Protein AF-A0A7W8TAQ2-F1 (afdb_monomer_lite)

pLDDT: mean 82.21, std 14.57, range [37.12, 98.19]

Foldseek 3Di:
DDDDPPDDPDLPCVLVVVLPDLEEEAEDAQAAAPWDWDFEPLFIDTPDDHPGGPQEPDDPDPSDDLCSCVVVVRWYWYDHPAFIWTRDNVGTATAEGEHPDDCVPRPVVRHNDDHDPPDDHYYDDSVVRYPDDPVVVVVVLCPDQLNQWDADPVQLEIEGEQALPEADDPVSLVVNLVSLCVVQVPDPDAGHYDYHCHNYYYDPVCVVVSVVSVVVCCVPHHD

Radius of gyration: 25.11 Å; chains: 1; bounding box: 59×43×60 Å

Structure (mmCIF, N/CA/C/O backbone):
data_AF-A0A7W8TAQ2-F1
#
_entry.id   AF-A0A7W8TAQ2-F1
#
loop_
_atom_site.group_PDB
_atom_site.id
_atom_site.type_symbol
_atom_site.label_atom_id
_atom_site.label_alt_id
_atom_site.label_comp_id
_atom_site.label_asym_id
_atom_site.label_entity_id
_atom_site.label_seq_id
_atom_site.pdbx_PDB_ins_code
_atom_site.Cartn_x
_atom_site.Cartn_y
_atom_site.Cartn_z
_atom_site.occupancy
_atom_site.B_iso_or_equiv
_atom_site.auth_seq_id
_atom_site.auth_comp_id
_atom_site.auth_asym_id
_atom_site.auth_atom_id
_atom_site.pdbx_PDB_model_num
ATOM 1 N N . MET A 1 1 ? 22.874 -19.983 0.176 1.00 37.12 1 MET A N 1
ATOM 2 C CA . MET A 1 1 ? 23.796 -18.903 -0.247 1.00 37.12 1 MET A CA 1
ATOM 3 C C . MET A 1 1 ? 23.038 -17.991 -1.196 1.00 37.12 1 MET A C 1
ATOM 5 O O . MET A 1 1 ? 22.538 -18.525 -2.159 1.00 37.12 1 MET A O 1
ATOM 9 N N . SER A 1 2 ? 22.862 -16.693 -0.934 1.00 39.31 2 SER A N 1
ATOM 10 C CA . SER A 1 2 ? 22.245 -15.779 -1.917 1.00 39.31 2 SER A CA 1
ATOM 11 C C . SER A 1 2 ? 23.349 -15.186 -2.808 1.00 39.31 2 SER A C 1
ATOM 13 O O . SER A 1 2 ? 24.500 -15.089 -2.379 1.00 39.31 2 SER A O 1
ATOM 15 N N . ARG A 1 3 ? 23.049 -14.875 -4.073 1.00 40.53 3 ARG A N 1
ATOM 16 C CA . ARG A 1 3 ? 24.029 -14.361 -5.044 1.00 40.53 3 ARG A CA 1
ATOM 17 C C . ARG A 1 3 ? 23.414 -13.197 -5.810 1.00 40.53 3 ARG A C 1
ATOM 19 O O . ARG A 1 3 ? 22.270 -13.294 -6.240 1.00 40.53 3 ARG A O 1
ATOM 26 N N . PHE A 1 4 ? 24.163 -12.107 -5.955 1.00 45.22 4 PHE A N 1
ATOM 27 C CA . PHE A 1 4 ? 23.755 -10.934 -6.727 1.00 45.22 4 PHE A CA 1
ATOM 28 C C . PHE A 1 4 ? 24.894 -10.575 -7.687 1.00 45.22 4 PHE A C 1
ATOM 30 O O . PHE A 1 4 ? 25.905 -9.992 -7.281 1.00 45.22 4 PHE A O 1
ATOM 37 N N . GLY A 1 5 ? 24.776 -11.000 -8.948 1.00 52.75 5 GLY A N 1
ATOM 38 C CA . GLY A 1 5 ? 25.856 -10.894 -9.932 1.00 52.75 5 GLY A CA 1
ATOM 39 C C . GLY A 1 5 ? 27.150 -11.589 -9.458 1.00 52.75 5 GLY A C 1
ATOM 40 O O . GLY A 1 5 ? 27.079 -12.660 -8.851 1.00 52.75 5 GLY A O 1
ATOM 41 N N . PRO A 1 6 ? 28.346 -10.998 -9.663 1.00 41.16 6 PRO A N 1
ATOM 42 C CA . PRO A 1 6 ? 29.619 -11.615 -9.274 1.00 41.16 6 PRO A CA 1
ATOM 43 C C . PRO A 1 6 ? 29.873 -11.626 -7.754 1.00 41.16 6 PRO A C 1
ATOM 45 O O . PRO A 1 6 ? 30.924 -12.088 -7.313 1.00 41.16 6 PRO A O 1
ATOM 48 N N . ARG A 1 7 ? 28.951 -11.104 -6.929 1.00 43.56 7 ARG A N 1
ATOM 49 C CA . ARG A 1 7 ? 29.116 -11.004 -5.472 1.00 43.56 7 ARG A CA 1
ATOM 50 C C . ARG A 1 7 ? 28.277 -12.048 -4.729 1.00 43.56 7 ARG A C 1
ATOM 52 O O . ARG A 1 7 ? 27.056 -12.135 -4.883 1.00 43.56 7 ARG A O 1
ATOM 59 N N . LEU A 1 8 ? 28.946 -12.798 -3.852 1.00 41.38 8 LEU A N 1
ATOM 60 C CA . LEU A 1 8 ? 28.331 -13.630 -2.814 1.00 41.38 8 LEU A CA 1
ATOM 61 C C . LEU A 1 8 ? 27.758 -12.726 -1.714 1.00 41.38 8 LEU A C 1
ATOM 63 O O . LEU A 1 8 ? 28.422 -12.411 -0.731 1.00 41.38 8 LEU A O 1
ATOM 67 N N . ALA A 1 9 ? 26.514 -12.292 -1.884 1.00 50.69 9 ALA A N 1
ATOM 68 C CA . ALA A 1 9 ? 25.752 -11.663 -0.815 1.00 50.69 9 ALA A CA 1
ATOM 69 C C . ALA A 1 9 ? 25.092 -12.784 -0.002 1.00 50.69 9 ALA A C 1
ATOM 71 O O . ALA A 1 9 ? 24.026 -13.261 -0.372 1.00 50.69 9 ALA A O 1
ATOM 72 N N . GLY A 1 10 ? 25.740 -13.276 1.059 1.00 41.16 10 GLY A N 1
ATOM 73 C CA . GLY A 1 10 ? 25.163 -14.307 1.931 1.00 41.16 10 GLY A CA 1
ATOM 74 C C . GLY A 1 10 ? 23.708 -13.989 2.315 1.00 41.16 10 GLY A C 1
ATOM 75 O O . GLY A 1 10 ? 23.346 -12.831 2.488 1.00 41.16 10 GLY A O 1
ATOM 76 N N . ALA A 1 11 ? 22.851 -15.008 2.444 1.00 44.81 11 ALA A N 1
ATOM 77 C CA . ALA A 1 11 ? 21.423 -14.799 2.725 1.00 44.81 11 ALA A CA 1
ATOM 78 C C . ALA A 1 11 ? 21.150 -14.185 4.119 1.00 44.81 11 ALA A C 1
ATOM 80 O O . ALA A 1 11 ? 20.030 -13.763 4.389 1.00 44.81 11 ALA A O 1
ATOM 81 N N . GLY A 1 12 ? 22.153 -14.140 5.006 1.00 55.56 12 GLY A N 1
ATOM 82 C CA . GLY A 1 12 ? 22.012 -13.638 6.374 1.00 55.56 12 GLY A CA 1
ATOM 83 C C . GLY A 1 12 ? 20.839 -14.287 7.123 1.00 55.56 12 GLY A C 1
ATOM 84 O O . GLY A 1 12 ? 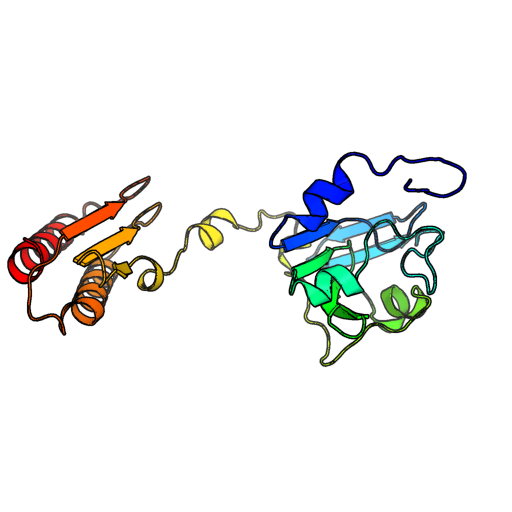20.468 -15.428 6.853 1.00 55.56 12 GLY A O 1
ATOM 85 N N . GLY A 1 13 ? 20.215 -13.535 8.034 1.00 50.38 13 GLY A N 1
ATOM 86 C CA . GLY A 1 13 ? 18.981 -13.934 8.729 1.00 50.38 13 GLY A CA 1
ATOM 87 C C . GLY A 1 13 ? 17.693 -13.755 7.911 1.00 50.38 13 GLY A C 1
ATOM 88 O O . GLY A 1 13 ? 16.608 -14.026 8.423 1.00 50.38 13 GLY A O 1
ATOM 89 N N . PHE A 1 14 ? 17.784 -13.313 6.650 1.00 58.81 14 PHE A N 1
ATOM 90 C CA . PHE A 1 14 ? 16.627 -12.984 5.808 1.00 58.81 14 PHE A CA 1
ATOM 91 C C . PHE A 1 14 ? 15.676 -14.166 5.626 1.00 58.81 14 PHE A C 1
ATOM 93 O O . PHE A 1 14 ? 14.462 -13.993 5.645 1.00 58.81 14 PHE A O 1
ATOM 100 N N . ILE A 1 15 ? 16.218 -15.378 5.497 1.00 57.53 15 ILE A N 1
ATOM 101 C CA . ILE A 1 15 ? 15.421 -16.600 5.348 1.00 57.53 15 ILE A CA 1
ATOM 102 C C . ILE A 1 15 ? 14.574 -16.841 6.605 1.00 57.53 15 ILE A C 1
ATOM 104 O O . ILE A 1 15 ? 13.388 -17.120 6.488 1.00 57.53 15 ILE A O 1
ATOM 108 N N . ASN A 1 16 ? 15.143 -16.659 7.801 1.00 50.62 16 ASN A N 1
ATOM 109 C CA . ASN A 1 16 ? 14.426 -16.905 9.053 1.00 50.62 16 ASN A CA 1
ATOM 110 C C . ASN A 1 16 ? 13.333 -15.846 9.304 1.00 50.62 16 ASN A C 1
ATOM 112 O O . ASN A 1 16 ? 12.209 -16.175 9.670 1.00 50.62 16 ASN A O 1
ATOM 116 N N . ILE A 1 17 ? 13.632 -14.571 9.022 1.00 58.44 17 ILE A N 1
ATOM 117 C CA . ILE A 1 17 ? 12.684 -13.457 9.202 1.00 58.44 17 ILE A CA 1
ATOM 118 C C . ILE A 1 17 ? 11.550 -13.529 8.169 1.00 58.44 17 ILE A C 1
ATOM 120 O O . ILE A 1 17 ? 10.378 -13.403 8.521 1.00 58.44 17 ILE A O 1
ATOM 124 N N . SER A 1 18 ? 11.879 -13.773 6.897 1.00 58.66 18 SER A N 1
ATOM 125 C CA . SER A 1 18 ? 10.873 -13.845 5.832 1.00 58.66 18 SER A CA 1
ATOM 126 C C . SER A 1 18 ? 10.000 -15.094 5.919 1.00 58.66 18 SER A C 1
ATOM 128 O O . SER A 1 18 ? 8.860 -15.024 5.493 1.00 58.66 18 SER A O 1
ATOM 130 N N . GLN A 1 19 ? 10.464 -16.213 6.487 1.00 59.19 19 GLN A N 1
ATOM 131 C CA . GLN A 1 19 ? 9.646 -17.430 6.602 1.00 59.19 19 GLN A CA 1
ATOM 132 C C . GLN A 1 19 ? 8.714 -17.444 7.824 1.00 59.19 19 GLN A C 1
ATOM 134 O O . GLN A 1 19 ? 7.676 -18.105 7.778 1.00 59.19 19 GLN A O 1
ATOM 139 N N . ALA A 1 20 ? 9.054 -16.733 8.905 1.00 59.84 20 ALA A N 1
ATOM 140 C CA . ALA A 1 20 ? 8.238 -16.684 10.122 1.00 59.84 20 ALA A CA 1
ATOM 141 C C . ALA A 1 20 ? 7.173 -15.569 10.114 1.00 59.84 20 ALA A C 1
ATOM 143 O O . ALA A 1 20 ? 6.182 -15.655 10.841 1.00 59.84 20 ALA A O 1
ATOM 144 N N . ALA A 1 21 ? 7.357 -14.515 9.313 1.00 68.25 21 ALA A N 1
ATOM 145 C CA . ALA A 1 21 ? 6.454 -13.367 9.296 1.00 68.25 21 ALA A CA 1
ATOM 146 C C . ALA A 1 21 ? 5.062 -13.717 8.735 1.00 68.25 21 ALA A C 1
ATOM 148 O O . ALA A 1 21 ? 4.941 -14.414 7.734 1.00 68.25 21 ALA A O 1
ATOM 149 N N . LYS A 1 22 ? 3.983 -13.170 9.312 1.00 73.00 22 LYS A N 1
ATOM 150 C CA . LYS A 1 22 ? 2.622 -13.330 8.750 1.00 73.00 22 LYS A CA 1
ATOM 151 C C . LYS A 1 22 ? 2.460 -12.619 7.396 1.00 73.00 22 LYS A C 1
ATOM 153 O O . LYS A 1 22 ? 1.703 -13.070 6.540 1.00 73.00 22 LYS A O 1
ATOM 158 N N . LYS A 1 23 ? 3.188 -11.513 7.209 1.00 79.94 23 LYS A N 1
ATOM 159 C CA . LYS A 1 23 ? 3.221 -10.701 5.990 1.00 79.94 23 LYS A CA 1
ATOM 160 C C . LYS A 1 23 ? 4.649 -10.240 5.710 1.00 79.94 23 LYS A C 1
ATOM 162 O O . LYS A 1 23 ? 5.348 -9.836 6.636 1.00 79.94 23 LYS A O 1
ATOM 167 N N . VAL A 1 24 ? 5.060 -10.270 4.446 1.00 85.75 24 VAL A N 1
ATOM 168 C CA . VAL A 1 24 ? 6.374 -9.808 3.979 1.00 85.75 24 VAL A CA 1
ATOM 169 C C . VAL A 1 24 ? 6.181 -8.720 2.929 1.00 85.75 24 VAL A C 1
ATOM 171 O O . VAL A 1 24 ? 5.365 -8.861 2.022 1.00 85.75 24 VAL A O 1
ATOM 174 N N . VAL A 1 25 ? 6.929 -7.627 3.050 1.00 89.00 25 VAL A N 1
ATOM 175 C CA . VAL A 1 25 ? 6.918 -6.529 2.078 1.00 89.00 25 VAL A CA 1
ATOM 176 C C . VAL A 1 25 ? 8.333 -6.356 1.545 1.00 89.00 25 VAL A C 1
ATOM 178 O O . VAL A 1 25 ? 9.234 -5.936 2.268 1.00 89.00 25 VAL A O 1
ATOM 181 N N . PHE A 1 26 ? 8.535 -6.716 0.283 1.00 89.81 26 PHE A N 1
ATOM 182 C CA . PHE A 1 26 ? 9.768 -6.459 -0.445 1.00 89.81 26 PHE A CA 1
ATOM 183 C C . PHE A 1 26 ? 9.705 -5.049 -1.022 1.00 89.81 26 PHE A C 1
ATOM 185 O O . PHE A 1 26 ? 8.756 -4.715 -1.725 1.00 89.81 26 PHE A O 1
ATOM 192 N N . VAL A 1 27 ? 10.717 -4.233 -0.735 1.00 94.19 27 VAL A N 1
ATOM 193 C CA . VAL A 1 27 ? 10.790 -2.845 -1.204 1.00 94.19 27 VAL A CA 1
ATOM 194 C C . VAL A 1 27 ? 12.047 -2.666 -2.039 1.00 94.19 27 VAL A C 1
ATOM 196 O O . VAL A 1 27 ? 13.138 -3.076 -1.637 1.00 94.19 27 VAL A O 1
ATOM 199 N N . GLY A 1 28 ? 11.907 -2.053 -3.207 1.00 93.19 28 GLY A N 1
ATOM 200 C CA . GLY A 1 28 ? 13.041 -1.688 -4.045 1.00 93.19 28 GLY A CA 1
ATOM 201 C C . GLY A 1 28 ? 12.600 -1.138 -5.389 1.00 93.19 28 GLY A C 1
ATOM 202 O O . GLY A 1 28 ? 11.434 -1.214 -5.745 1.00 93.19 28 GLY A O 1
ATOM 203 N N . THR A 1 29 ? 13.543 -0.610 -6.160 1.00 95.75 29 THR A N 1
ATOM 204 C CA . THR A 1 29 ? 13.233 -0.049 -7.480 1.00 95.75 29 THR A CA 1
ATOM 205 C C . THR A 1 29 ? 12.794 -1.120 -8.479 1.00 95.75 29 THR A C 1
ATOM 207 O O . THR A 1 29 ? 13.227 -2.275 -8.369 1.00 95.75 29 THR A O 1
ATOM 210 N N . PHE A 1 30 ? 11.982 -0.743 -9.468 1.00 96.81 30 PHE A N 1
ATOM 211 C CA . PHE A 1 30 ? 11.485 -1.651 -10.507 1.00 96.81 30 PHE A CA 1
ATOM 212 C C . PHE A 1 30 ? 12.600 -2.168 -11.426 1.00 96.81 30 PHE A C 1
ATOM 214 O O . PHE A 1 30 ? 12.712 -3.368 -11.679 1.00 96.81 30 PHE A O 1
ATOM 221 N N . THR A 1 31 ? 13.484 -1.274 -11.864 1.00 95.69 31 THR A N 1
ATOM 222 C CA . THR A 1 31 ? 14.715 -1.591 -12.600 1.00 95.69 31 THR A CA 1
ATOM 223 C C . THR A 1 31 ? 15.947 -1.324 -11.730 1.00 95.69 31 THR A C 1
ATOM 225 O O . THR A 1 31 ? 15.877 -0.682 -10.678 1.00 95.69 31 THR A O 1
ATOM 228 N N . ALA A 1 32 ? 17.100 -1.858 -12.129 1.00 90.56 32 ALA A N 1
ATOM 229 C CA . ALA A 1 32 ? 18.400 -1.568 -11.528 1.00 90.56 32 ALA A CA 1
ATOM 230 C C . ALA A 1 32 ? 19.253 -0.692 -12.459 1.00 90.56 32 ALA A C 1
ATOM 232 O O . ALA A 1 32 ? 19.086 -0.704 -13.677 1.00 90.56 32 ALA A O 1
ATOM 233 N N . GLY A 1 33 ? 20.210 0.044 -11.891 1.00 90.50 33 GLY A N 1
ATOM 234 C CA . GLY A 1 33 ? 21.103 0.942 -12.628 1.00 90.50 33 GLY A CA 1
ATOM 235 C C . GLY A 1 33 ? 20.808 2.412 -12.336 1.00 90.50 33 GLY A C 1
ATOM 236 O O . GLY A 1 33 ? 20.470 2.762 -11.210 1.00 90.50 33 GLY A O 1
ATOM 237 N N . ARG A 1 34 ? 20.956 3.280 -13.342 1.00 91.25 34 ARG A N 1
ATOM 238 C CA . ARG A 1 34 ? 20.849 4.744 -13.198 1.00 91.25 34 ARG A CA 1
ATOM 239 C C . ARG A 1 34 ? 19.414 5.270 -13.328 1.00 91.25 34 ARG A C 1
ATOM 241 O O . ARG A 1 34 ? 19.191 6.284 -13.981 1.00 91.25 34 ARG A O 1
ATOM 248 N N . LEU A 1 35 ? 18.454 4.581 -12.714 1.00 95.44 35 LEU A N 1
ATOM 249 C CA . LEU A 1 35 ? 17.065 5.035 -12.685 1.00 95.44 35 LEU A CA 1
ATOM 250 C C . LEU A 1 35 ? 16.998 6.446 -12.071 1.00 95.44 35 LEU A C 1
ATOM 252 O O . LEU A 1 35 ? 17.434 6.648 -10.935 1.00 95.44 35 LEU A O 1
ATOM 256 N N . ARG A 1 36 ? 16.454 7.419 -12.810 1.00 96.12 36 ARG A N 1
ATOM 257 C CA . ARG A 1 36 ? 16.190 8.782 -12.325 1.00 96.12 36 ARG A CA 1
ATOM 258 C C . ARG A 1 36 ? 14.718 9.114 -12.470 1.00 96.12 36 ARG A C 1
ATOM 260 O O . ARG A 1 36 ? 14.123 8.915 -13.526 1.00 96.12 36 ARG A O 1
ATOM 267 N N . LEU A 1 37 ? 14.154 9.668 -11.407 1.00 95.81 37 LEU A N 1
ATOM 268 C CA . LEU A 1 37 ? 12.728 9.926 -11.262 1.00 95.81 37 LEU A CA 1
ATOM 269 C C . LEU A 1 37 ? 12.519 11.354 -10.766 1.00 95.81 37 LEU A C 1
ATOM 271 O O . LEU A 1 37 ? 13.368 11.910 -10.071 1.00 95.81 37 LEU A O 1
ATOM 275 N N . THR A 1 38 ? 11.360 11.918 -11.074 1.00 96.00 38 THR A N 1
ATOM 276 C CA . THR A 1 38 ? 10.850 13.123 -10.414 1.00 96.00 38 THR A CA 1
ATOM 277 C C . THR A 1 38 ? 9.448 12.854 -9.905 1.00 96.00 38 THR A C 1
ATOM 279 O O . THR A 1 38 ? 8.642 12.267 -10.628 1.00 96.00 38 THR A O 1
ATOM 282 N N . VAL A 1 39 ? 9.165 13.308 -8.690 1.00 94.81 39 VAL A N 1
ATOM 283 C CA . VAL A 1 39 ? 7.842 13.253 -8.066 1.00 94.81 39 VAL A CA 1
ATOM 284 C C . VAL A 1 39 ? 7.355 14.683 -7.882 1.00 94.81 39 VAL A C 1
ATOM 286 O O . VAL A 1 39 ? 8.115 15.539 -7.431 1.00 94.81 39 VAL A O 1
ATOM 289 N N . GLY A 1 40 ? 6.111 14.950 -8.263 1.00 88.00 40 GLY A N 1
ATOM 290 C CA . GLY A 1 40 ? 5.491 16.254 -8.069 1.00 88.00 40 GLY A CA 1
ATOM 291 C C . GLY A 1 40 ? 4.114 16.331 -8.711 1.00 88.00 40 GLY A C 1
ATOM 292 O O . GLY A 1 40 ? 3.803 15.576 -9.632 1.00 88.00 40 GLY A O 1
ATOM 293 N N . ASN A 1 41 ? 3.289 17.261 -8.228 1.00 87.56 41 ASN A N 1
ATOM 294 C CA . ASN A 1 41 ? 1.911 17.456 -8.692 1.00 87.56 41 ASN A CA 1
ATOM 295 C C . ASN A 1 41 ? 1.077 16.157 -8.665 1.00 87.56 41 ASN A C 1
ATOM 297 O O . ASN A 1 41 ? 0.308 15.893 -9.592 1.00 87.56 41 ASN A O 1
ATOM 301 N N . GLY A 1 42 ? 1.275 15.322 -7.637 1.00 92.06 42 GLY A N 1
ATOM 302 C CA . GLY A 1 42 ? 0.539 14.071 -7.454 1.00 92.06 42 GLY A CA 1
ATOM 303 C C . GLY A 1 42 ? 0.901 12.972 -8.453 1.00 92.06 42 GLY A C 1
ATOM 304 O O . GLY A 1 42 ? 0.116 12.043 -8.631 1.00 92.06 42 GLY A O 1
ATOM 305 N N . LYS A 1 43 ? 2.047 13.076 -9.144 1.00 94.88 43 LYS A N 1
ATOM 306 C CA . LYS A 1 43 ? 2.480 12.110 -10.164 1.00 94.88 43 LYS A CA 1
ATOM 307 C C . LYS A 1 43 ? 3.956 11.748 -10.051 1.00 94.88 43 LYS A C 1
ATOM 309 O O . LYS A 1 43 ? 4.796 12.555 -9.646 1.00 94.88 43 LYS A O 1
ATOM 314 N N . LEU A 1 44 ? 4.266 10.534 -10.491 1.00 96.94 44 LEU A N 1
ATOM 315 C CA . LEU A 1 44 ? 5.609 10.069 -10.794 1.00 96.94 44 LEU A CA 1
ATOM 316 C C . LEU A 1 44 ? 5.921 10.330 -12.270 1.00 96.94 44 LEU A C 1
ATOM 318 O O . LEU A 1 44 ? 5.090 10.102 -13.146 1.00 96.94 44 LEU A O 1
ATOM 322 N N . ARG A 1 45 ? 7.152 10.756 -12.555 1.00 96.75 45 ARG A N 1
ATOM 323 C CA . ARG A 1 45 ? 7.696 10.807 -13.914 1.00 96.75 45 ARG A CA 1
ATOM 324 C C . ARG A 1 45 ? 9.085 10.186 -13.950 1.00 96.75 45 ARG A C 1
ATOM 326 O O . ARG A 1 45 ? 9.969 10.602 -13.198 1.00 96.75 45 ARG A O 1
ATOM 333 N N . ILE A 1 46 ? 9.285 9.241 -14.862 1.00 96.88 46 ILE A N 1
ATOM 334 C CA . ILE A 1 46 ? 10.584 8.617 -15.127 1.00 96.88 46 ILE A CA 1
ATOM 335 C C . ILE A 1 46 ? 11.384 9.541 -16.055 1.00 96.88 46 ILE A C 1
ATOM 337 O O . ILE A 1 46 ? 10.910 9.936 -17.118 1.00 96.88 46 ILE A O 1
ATOM 341 N N . VAL A 1 47 ? 12.578 9.949 -15.621 1.00 97.06 47 VAL A N 1
ATOM 342 C CA . VAL A 1 47 ? 13.476 10.857 -16.361 1.00 97.06 47 VAL A CA 1
ATOM 343 C C . VAL A 1 47 ? 14.560 10.081 -17.104 1.00 97.06 47 VAL A C 1
ATOM 345 O O . VAL A 1 47 ? 14.902 10.429 -18.230 1.00 97.06 47 VAL A O 1
ATOM 348 N N . GLU A 1 48 ? 15.100 9.036 -16.481 1.00 96.62 48 GLU A N 1
ATOM 349 C CA . GLU A 1 48 ? 16.029 8.078 -17.089 1.00 96.62 48 GLU A CA 1
ATOM 350 C C . GLU A 1 48 ? 15.669 6.692 -16.564 1.00 96.62 48 GLU A C 1
ATOM 352 O O . GLU A 1 48 ? 15.532 6.523 -15.354 1.00 96.62 48 GLU A O 1
ATOM 357 N N . GLU A 1 49 ? 15.511 5.715 -17.455 1.00 97.00 49 GLU A N 1
ATOM 358 C CA . GLU A 1 49 ? 15.221 4.333 -17.070 1.00 97.00 49 GLU A CA 1
ATOM 359 C C . GLU A 1 49 ? 16.490 3.605 -16.589 1.00 97.00 49 GLU A C 1
ATOM 361 O O . GLU A 1 49 ? 17.611 3.899 -17.013 1.00 97.00 49 GLU A O 1
ATOM 366 N N . GLY A 1 50 ? 16.315 2.638 -15.690 1.00 93.44 50 GLY A N 1
ATOM 367 C CA . GLY A 1 50 ? 17.376 1.739 -15.259 1.00 93.44 50 GLY A CA 1
ATOM 368 C C . GLY A 1 50 ? 17.862 0.820 -16.382 1.00 93.44 50 GLY A C 1
ATOM 369 O O . GLY A 1 50 ? 17.129 0.436 -17.288 1.00 93.44 50 GLY A O 1
ATOM 370 N N . ALA A 1 51 ? 19.133 0.438 -16.297 1.00 90.56 51 ALA A N 1
ATOM 371 C CA . ALA A 1 51 ? 19.814 -0.351 -17.317 1.00 90.56 51 ALA A CA 1
ATOM 372 C C . ALA A 1 51 ? 19.472 -1.852 -17.279 1.00 90.56 51 ALA A C 1
ATOM 374 O O . ALA A 1 51 ? 19.698 -2.547 -18.266 1.00 90.56 51 ALA A O 1
ATOM 375 N N . ALA A 1 52 ? 18.975 -2.371 -16.151 1.00 90.25 52 ALA A N 1
ATOM 376 C CA . ALA A 1 52 ? 18.725 -3.800 -15.971 1.00 90.25 52 ALA A CA 1
ATOM 377 C C . ALA A 1 52 ? 17.323 -4.085 -15.420 1.00 90.25 52 ALA A C 1
ATOM 379 O O . ALA A 1 52 ? 16.885 -3.478 -14.437 1.00 90.25 52 ALA A O 1
ATOM 380 N N . ARG A 1 53 ? 16.640 -5.062 -16.027 1.00 92.25 53 ARG A N 1
ATOM 381 C CA . ARG A 1 53 ? 15.344 -5.576 -15.569 1.00 92.25 53 ARG A CA 1
ATOM 382 C C . ARG A 1 53 ? 15.526 -6.436 -14.321 1.00 92.25 53 ARG A C 1
ATOM 384 O O . ARG A 1 53 ? 16.503 -7.173 -14.208 1.00 92.25 53 ARG A O 1
ATOM 391 N N . LYS A 1 54 ? 14.581 -6.346 -13.382 1.00 91.94 54 LYS A N 1
ATOM 392 C CA . LYS A 1 54 ? 14.592 -7.143 -12.138 1.00 91.94 54 LYS A CA 1
ATOM 393 C C . LYS A 1 54 ? 13.503 -8.216 -12.096 1.00 91.94 54 LYS A C 1
ATOM 395 O O . LYS A 1 54 ? 13.607 -9.145 -11.301 1.00 91.94 54 LYS A O 1
ATOM 400 N N . PHE A 1 55 ? 12.492 -8.106 -12.955 1.00 91.62 55 PHE A N 1
ATOM 401 C CA . PHE A 1 55 ? 11.406 -9.074 -13.103 1.00 91.62 55 PHE A CA 1
ATOM 402 C C . PHE A 1 55 ? 11.696 -9.977 -14.304 1.00 91.62 55 PHE A C 1
ATOM 404 O O . PHE A 1 55 ? 11.249 -9.719 -15.420 1.00 91.62 55 PHE A O 1
ATOM 411 N N . VAL A 1 56 ? 12.508 -11.004 -14.054 1.00 88.38 56 VAL A N 1
ATOM 412 C CA . VAL A 1 56 ? 13.038 -11.938 -15.059 1.00 88.38 56 VAL A CA 1
ATOM 413 C C . VAL A 1 56 ? 12.357 -13.308 -14.964 1.00 88.38 56 VAL A C 1
ATOM 415 O O . VAL A 1 56 ? 11.845 -13.663 -13.902 1.00 88.38 56 VAL A O 1
ATOM 418 N N . ASN A 1 57 ? 12.378 -14.096 -16.046 1.00 80.81 57 ASN A N 1
ATOM 419 C CA . ASN A 1 57 ? 11.770 -15.438 -16.076 1.00 80.81 57 ASN A CA 1
ATOM 420 C C . ASN A 1 57 ? 12.422 -16.419 -15.092 1.00 80.81 57 ASN A C 1
ATOM 422 O O . ASN A 1 57 ? 11.736 -17.171 -14.401 1.00 80.81 57 ASN A O 1
ATOM 426 N N . GLU A 1 58 ? 13.752 -16.400 -15.004 1.00 74.06 58 GLU A N 1
ATOM 427 C CA . GLU A 1 58 ? 14.506 -17.274 -14.112 1.00 74.06 58 GLU A CA 1
ATOM 428 C C . GLU A 1 58 ? 15.523 -16.471 -13.305 1.00 74.06 58 GLU A C 1
ATOM 430 O O . GLU A 1 58 ? 16.372 -15.765 -13.847 1.00 74.06 58 GLU A O 1
ATOM 435 N N . VAL A 1 59 ? 15.434 -16.582 -11.979 1.00 71.19 59 VAL A N 1
ATOM 436 C CA . VAL A 1 59 ? 16.420 -15.998 -11.066 1.00 71.19 59 VAL A CA 1
ATOM 437 C C . VAL A 1 59 ? 17.650 -16.898 -10.979 1.00 71.19 59 VAL A C 1
ATOM 439 O O . VAL A 1 59 ? 17.522 -18.115 -10.851 1.00 71.19 59 VAL A O 1
ATOM 442 N N . GLU A 1 60 ? 18.845 -16.305 -10.957 1.00 53.56 60 GLU A N 1
ATOM 443 C CA . GLU A 1 60 ? 20.106 -17.058 -10.855 1.00 53.56 60 GLU A CA 1
ATOM 444 C C . GLU A 1 60 ? 20.202 -17.922 -9.590 1.00 53.56 60 GLU A C 1
ATOM 446 O O . GLU A 1 60 ? 20.861 -18.961 -9.580 1.00 53.56 60 GLU A O 1
ATOM 451 N N . HIS A 1 61 ? 19.574 -17.481 -8.496 1.00 46.81 61 HIS A N 1
ATOM 452 C CA . HIS A 1 61 ? 19.504 -18.252 -7.267 1.00 46.81 61 HIS A CA 1
ATOM 453 C C . HIS A 1 61 ? 18.200 -17.976 -6.514 1.00 46.81 61 HIS A C 1
ATOM 455 O O . HIS A 1 61 ? 17.809 -16.829 -6.291 1.00 46.81 61 HIS A O 1
ATOM 461 N N . ARG A 1 62 ? 17.517 -19.045 -6.094 1.00 58.38 62 ARG A N 1
ATOM 462 C CA . ARG A 1 62 ? 16.235 -18.961 -5.383 1.00 58.38 62 ARG A CA 1
ATOM 463 C C . ARG A 1 62 ? 16.482 -18.741 -3.893 1.00 58.38 62 ARG A C 1
ATOM 465 O O . ARG A 1 62 ? 16.704 -19.689 -3.147 1.00 58.38 62 ARG A O 1
ATOM 472 N N . THR A 1 63 ? 16.450 -17.485 -3.458 1.00 54.72 63 THR A N 1
ATOM 473 C CA . THR A 1 63 ? 16.611 -17.122 -2.035 1.00 54.72 63 THR A CA 1
ATOM 474 C C . THR A 1 63 ? 15.268 -17.029 -1.295 1.00 54.72 63 THR A C 1
ATOM 476 O O . THR A 1 63 ? 15.223 -17.178 -0.078 1.00 54.72 63 THR A O 1
ATOM 479 N N . CYS A 1 64 ? 14.162 -16.850 -2.021 1.00 57.50 64 CYS A N 1
ATOM 480 C CA . CYS A 1 64 ? 12.795 -16.888 -1.505 1.00 57.50 64 CYS A CA 1
ATOM 481 C C . CYS A 1 64 ? 11.933 -17.722 -2.466 1.00 57.50 64 CYS A C 1
ATOM 483 O O . CYS A 1 64 ? 12.018 -17.544 -3.681 1.00 57.50 64 CYS A O 1
ATOM 485 N N . SER A 1 65 ? 11.148 -18.667 -1.940 1.00 64.56 65 SER A N 1
ATOM 486 C CA . SER A 1 65 ? 10.291 -19.543 -2.748 1.00 64.56 65 SER A CA 1
ATOM 487 C C . SER A 1 65 ? 8.851 -19.047 -2.696 1.00 64.56 65 SER A C 1
ATOM 489 O O . SER A 1 65 ? 8.172 -19.233 -1.687 1.00 64.56 65 SER A O 1
ATOM 491 N N . GLY A 1 66 ? 8.370 -18.455 -3.793 1.00 63.03 66 GLY A N 1
ATOM 492 C CA . GLY A 1 66 ? 6.976 -18.010 -3.904 1.00 63.03 66 GLY A CA 1
ATOM 493 C C . GLY A 1 66 ? 5.983 -19.154 -3.673 1.00 63.03 66 GLY A C 1
ATOM 494 O O . GLY A 1 66 ? 5.052 -19.010 -2.891 1.00 63.03 66 GLY A O 1
ATOM 495 N N . ARG A 1 67 ? 6.257 -20.345 -4.226 1.00 69.00 67 ARG A N 1
ATOM 496 C CA . ARG A 1 67 ? 5.440 -21.553 -3.995 1.00 69.00 67 ARG A CA 1
ATOM 497 C C . ARG A 1 67 ? 5.343 -21.931 -2.514 1.00 69.00 67 ARG A C 1
ATOM 499 O O . ARG A 1 67 ? 4.290 -22.363 -2.058 1.00 69.00 67 ARG A O 1
ATOM 506 N N . TYR A 1 68 ? 6.427 -21.755 -1.757 1.00 65.31 68 TYR A N 1
ATOM 507 C CA . TYR A 1 68 ? 6.421 -22.023 -0.318 1.00 65.31 68 TYR A CA 1
ATOM 508 C C . TYR A 1 68 ? 5.578 -20.991 0.446 1.00 65.31 68 TYR A C 1
ATOM 510 O O . TYR A 1 68 ? 4.748 -21.378 1.265 1.00 65.31 68 TYR A O 1
ATOM 518 N N . ALA A 1 69 ? 5.723 -19.699 0.135 1.00 65.25 69 ALA A N 1
ATOM 519 C CA . ALA A 1 69 ? 4.912 -18.636 0.736 1.00 65.25 69 ALA A CA 1
ATOM 520 C C . ALA A 1 69 ? 3.409 -18.824 0.452 1.00 65.25 69 ALA A C 1
ATOM 522 O O . ALA A 1 69 ? 2.598 -18.765 1.377 1.00 65.25 69 ALA A O 1
ATOM 523 N N . VAL A 1 70 ? 3.050 -19.168 -0.792 1.00 71.06 70 VAL A N 1
ATOM 524 C CA . VAL A 1 70 ? 1.676 -19.517 -1.195 1.00 71.06 70 VAL A CA 1
ATOM 525 C C . VAL A 1 70 ? 1.148 -20.704 -0.389 1.00 71.06 70 VAL A C 1
ATOM 527 O O . VAL A 1 70 ? 0.078 -20.609 0.207 1.00 71.06 70 VAL A O 1
ATOM 530 N N . SER A 1 71 ? 1.919 -21.793 -0.270 1.00 72.25 71 SER A N 1
ATOM 531 C CA . SER A 1 71 ? 1.497 -22.976 0.504 1.00 72.25 71 SER A CA 1
ATOM 532 C C . SER A 1 71 ? 1.231 -22.675 1.986 1.00 72.25 71 SER A C 1
ATOM 534 O O . SER A 1 71 ? 0.436 -23.350 2.638 1.00 72.25 71 SER A O 1
ATOM 536 N N . ARG A 1 72 ? 1.870 -21.629 2.522 1.00 70.19 72 ARG A N 1
ATOM 537 C CA . ARG A 1 72 ? 1.706 -21.147 3.899 1.00 70.19 72 ARG A CA 1
ATOM 538 C C . ARG A 1 72 ? 0.652 -20.045 4.028 1.00 70.19 72 ARG A C 1
ATOM 540 O O . ARG A 1 72 ? 0.498 -19.511 5.124 1.00 70.19 72 ARG A O 1
ATOM 547 N N . LYS A 1 73 ? -0.052 -19.696 2.942 1.00 74.19 73 LYS A N 1
ATOM 548 C CA . LYS A 1 73 ? -0.985 -18.557 2.855 1.00 74.19 73 LYS A CA 1
ATOM 549 C C . LYS A 1 73 ? -0.360 -17.247 3.351 1.00 74.19 73 LYS A C 1
ATOM 551 O O . LYS A 1 73 ? -1.027 -16.401 3.942 1.00 74.19 73 LYS A O 1
ATOM 556 N N . GLN A 1 74 ? 0.946 -17.105 3.154 1.00 75.31 74 GLN A N 1
ATOM 557 C CA . GLN A 1 74 ? 1.698 -15.949 3.601 1.00 75.31 74 GLN A CA 1
ATOM 558 C C . GLN A 1 74 ? 1.485 -14.795 2.624 1.00 75.31 74 GLN A C 1
ATOM 560 O O . GLN A 1 74 ? 1.671 -14.948 1.417 1.00 75.31 74 GLN A O 1
ATOM 565 N N . VAL A 1 75 ? 1.133 -13.621 3.143 1.00 81.06 75 VAL A N 1
ATOM 566 C CA . VAL A 1 75 ? 0.938 -12.437 2.301 1.00 81.06 75 VAL A CA 1
ATOM 567 C C . VAL A 1 75 ? 2.300 -11.852 1.936 1.00 81.06 75 VAL A C 1
ATOM 569 O O . VAL A 1 75 ? 3.044 -11.434 2.823 1.00 81.06 75 VAL A O 1
ATOM 572 N N . ALA A 1 76 ? 2.616 -11.776 0.643 1.00 88.88 76 ALA A N 1
ATOM 573 C CA . ALA A 1 76 ? 3.823 -11.119 0.147 1.00 88.88 76 ALA A CA 1
ATOM 574 C C . ALA A 1 76 ? 3.480 -9.985 -0.82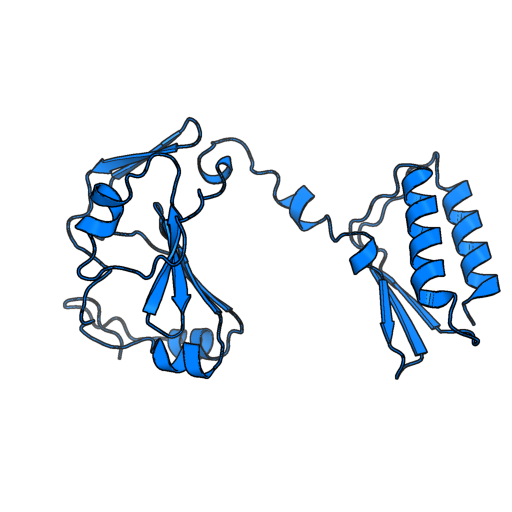8 1.00 88.88 76 ALA A C 1
ATOM 576 O O . ALA A 1 76 ? 2.716 -10.182 -1.775 1.00 88.88 76 ALA A O 1
ATOM 577 N N . LEU A 1 77 ? 4.054 -8.805 -0.586 1.00 93.00 77 LEU A N 1
ATOM 578 C CA . LEU A 1 77 ? 3.946 -7.629 -1.450 1.00 93.00 77 LEU A CA 1
ATOM 579 C C . LEU A 1 77 ? 5.320 -7.238 -1.993 1.00 93.00 77 LEU A C 1
ATOM 581 O O . LEU A 1 77 ? 6.313 -7.328 -1.273 1.00 93.00 77 LEU A O 1
ATOM 585 N N . TYR A 1 78 ? 5.362 -6.758 -3.231 1.00 95.44 78 TYR A N 1
ATOM 586 C CA . TYR A 1 78 ? 6.547 -6.192 -3.872 1.00 95.44 78 TYR A CA 1
ATOM 587 C C . TYR A 1 78 ? 6.231 -4.750 -4.250 1.00 95.44 78 TYR A C 1
ATOM 589 O O . TYR A 1 78 ? 5.480 -4.502 -5.190 1.00 95.44 78 TYR A O 1
ATOM 597 N N . VAL A 1 79 ? 6.771 -3.809 -3.487 1.00 97.38 79 VAL A N 1
ATOM 598 C CA . VAL A 1 79 ? 6.515 -2.376 -3.629 1.00 97.38 79 VAL A CA 1
ATOM 599 C C . VAL A 1 79 ? 7.699 -1.732 -4.337 1.00 97.38 79 VAL A C 1
ATOM 601 O O . VAL A 1 79 ? 8.841 -1.829 -3.876 1.00 97.38 79 VAL A O 1
ATOM 604 N N . THR A 1 80 ? 7.410 -1.067 -5.452 1.00 97.88 80 THR A N 1
ATOM 605 C CA . THR A 1 80 ? 8.379 -0.281 -6.222 1.00 97.88 80 THR A CA 1
ATOM 606 C C . THR A 1 80 ? 7.976 1.188 -6.263 1.00 97.88 80 THR A C 1
ATOM 608 O O . THR A 1 80 ? 6.932 1.567 -5.740 1.00 97.88 80 THR A O 1
ATOM 611 N N . GLU A 1 81 ? 8.793 2.026 -6.898 1.00 97.12 81 GLU A N 1
ATOM 612 C CA . GLU A 1 81 ? 8.444 3.425 -7.138 1.00 97.12 81 GLU A CA 1
ATOM 613 C C . GLU A 1 81 ? 7.205 3.590 -8.030 1.00 97.12 81 GLU A C 1
ATOM 615 O O . GLU A 1 81 ? 6.503 4.588 -7.900 1.00 97.12 81 GLU A O 1
ATOM 620 N N . ARG A 1 82 ? 6.964 2.642 -8.951 1.00 97.81 82 ARG A N 1
ATOM 621 C CA . ARG A 1 82 ? 6.004 2.791 -10.060 1.00 97.81 82 ARG A CA 1
ATOM 622 C C . ARG A 1 82 ? 4.798 1.865 -9.977 1.00 97.81 82 ARG A C 1
ATOM 624 O O . ARG A 1 82 ? 3.800 2.119 -10.643 1.00 97.81 82 ARG A O 1
ATOM 631 N N . CYS A 1 83 ? 4.890 0.786 -9.207 1.00 97.88 83 CYS A N 1
ATOM 632 C CA . CYS A 1 83 ? 3.817 -0.191 -9.068 1.00 97.88 83 CYS A CA 1
ATOM 633 C C . CYS A 1 83 ? 3.979 -1.091 -7.839 1.00 97.88 83 CYS A C 1
ATOM 635 O O . CYS A 1 83 ? 5.076 -1.228 -7.280 1.00 97.88 83 CYS A O 1
ATOM 637 N N . VAL A 1 84 ? 2.885 -1.759 -7.470 1.00 98.00 84 VAL A N 1
ATOM 638 C CA . VAL A 1 84 ? 2.842 -2.761 -6.400 1.00 98.00 84 VAL A CA 1
ATOM 639 C C . VAL A 1 84 ? 2.357 -4.094 -6.955 1.00 98.00 84 VAL A C 1
ATOM 641 O O . VAL A 1 84 ? 1.318 -4.158 -7.614 1.00 98.00 84 VAL A O 1
ATOM 644 N N . PHE A 1 85 ? 3.081 -5.166 -6.630 1.00 96.69 85 PHE A N 1
ATOM 645 C CA . PHE A 1 85 ? 2.645 -6.534 -6.889 1.00 96.69 85 PHE A CA 1
ATOM 646 C C . PHE A 1 85 ? 2.268 -7.266 -5.609 1.00 96.69 85 PHE A C 1
ATOM 648 O O . PHE A 1 85 ? 2.880 -7.069 -4.556 1.00 96.69 85 PHE A O 1
ATOM 655 N N . ARG A 1 86 ? 1.321 -8.191 -5.730 1.00 93.50 86 ARG A N 1
ATOM 656 C CA . ARG A 1 86 ? 0.993 -9.196 -4.721 1.00 93.50 86 ARG A CA 1
ATOM 657 C C . ARG A 1 86 ? 1.404 -10.575 -5.222 1.00 93.50 86 ARG A C 1
ATOM 659 O O . ARG A 1 86 ? 1.242 -10.884 -6.397 1.00 93.50 86 ARG A O 1
ATOM 666 N N . LEU A 1 87 ? 1.931 -11.411 -4.332 1.00 90.06 87 LEU A N 1
ATOM 667 C CA . LEU A 1 87 ? 2.104 -12.830 -4.631 1.00 90.06 87 LEU A CA 1
ATOM 668 C C . LEU A 1 87 ? 0.744 -13.538 -4.559 1.00 90.06 87 LEU A C 1
ATOM 670 O O . LEU A 1 87 ? 0.133 -13.582 -3.491 1.00 90.06 87 LEU A O 1
ATOM 674 N N . ALA A 1 88 ? 0.301 -14.087 -5.684 1.00 85.75 88 ALA A N 1
ATOM 675 C CA . ALA A 1 88 ? -0.868 -14.947 -5.825 1.00 85.75 88 ALA A CA 1
ATOM 676 C C . ALA A 1 88 ? -0.439 -16.407 -6.065 1.00 85.75 88 ALA A C 1
ATOM 678 O O . ALA A 1 88 ? 0.752 -16.698 -6.209 1.00 85.75 88 ALA A O 1
ATOM 679 N N . GLU A 1 89 ? -1.403 -17.332 -6.106 1.00 81.94 89 GLU A N 1
ATOM 680 C CA . GLU A 1 89 ? -1.126 -18.764 -6.303 1.00 81.94 89 GLU A CA 1
ATOM 681 C C . GLU A 1 89 ? -0.406 -19.039 -7.632 1.00 81.94 89 GLU A C 1
ATOM 683 O O . GLU A 1 89 ? 0.564 -19.801 -7.668 1.00 81.94 89 GLU A O 1
ATOM 688 N N . ASP A 1 90 ? -0.815 -18.331 -8.686 1.00 80.62 90 ASP A N 1
ATOM 689 C CA . ASP A 1 90 ? -0.317 -18.517 -10.051 1.00 80.62 90 ASP A CA 1
ATOM 690 C C . ASP A 1 90 ? 0.857 -17.591 -10.425 1.00 80.62 90 ASP A C 1
ATOM 692 O O . ASP A 1 90 ? 1.390 -17.682 -11.532 1.00 80.62 90 ASP A O 1
ATOM 696 N N . GLY A 1 91 ? 1.299 -16.698 -9.528 1.00 87.12 91 GLY A N 1
ATOM 697 C CA . GLY A 1 91 ? 2.412 -15.782 -9.802 1.00 87.12 91 GLY A CA 1
ATOM 698 C C . GLY A 1 91 ? 2.268 -14.395 -9.183 1.00 87.12 91 GLY A C 1
ATOM 699 O O . GLY A 1 91 ? 1.627 -14.220 -8.151 1.00 87.12 91 GLY A O 1
ATOM 700 N N . LEU A 1 92 ? 2.914 -13.397 -9.793 1.00 92.38 92 LEU A N 1
ATOM 701 C CA . LEU A 1 92 ? 2.791 -12.003 -9.366 1.00 92.38 92 LEU A CA 1
ATOM 702 C C . LEU A 1 92 ? 1.578 -11.350 -10.017 1.00 92.38 92 LEU A C 1
ATOM 704 O O . LEU A 1 92 ? 1.463 -11.329 -11.239 1.00 92.38 92 LEU A O 1
ATOM 708 N N . GLU A 1 93 ? 0.724 -10.769 -9.190 1.00 94.88 93 GLU A N 1
ATOM 709 C CA . GLU A 1 93 ? -0.431 -9.980 -9.590 1.00 94.88 93 GLU A CA 1
ATOM 710 C C . GLU A 1 93 ? -0.110 -8.493 -9.466 1.00 94.88 93 GLU A C 1
ATOM 712 O O . GLU A 1 93 ? 0.354 -8.047 -8.414 1.00 94.88 93 GLU A O 1
ATOM 717 N N . LEU A 1 94 ? -0.341 -7.727 -10.531 1.00 97.25 94 LEU A N 1
ATOM 718 C CA . LEU A 1 94 ? -0.181 -6.276 -10.520 1.00 97.25 94 LEU A CA 1
ATOM 719 C C . LEU A 1 94 ? -1.433 -5.644 -9.911 1.00 97.25 94 LEU A C 1
ATOM 721 O O . LEU A 1 94 ? -2.497 -5.676 -10.522 1.00 97.25 94 LEU A O 1
ATOM 725 N N . ILE A 1 95 ? -1.300 -5.072 -8.714 1.00 97.00 95 ILE A N 1
ATOM 726 C CA . ILE A 1 95 ? -2.448 -4.553 -7.959 1.00 97.00 95 ILE A CA 1
ATOM 727 C C . ILE A 1 95 ? -2.517 -3.028 -7.939 1.00 97.00 95 ILE A C 1
ATOM 729 O O . ILE A 1 95 ? -3.613 -2.491 -7.816 1.00 97.00 95 ILE A O 1
ATOM 733 N N . GLU A 1 96 ? -1.387 -2.323 -8.070 1.00 98.12 96 GLU A N 1
ATOM 734 C CA . GLU A 1 96 ? -1.355 -0.855 -8.076 1.00 98.12 96 GLU A CA 1
ATOM 735 C C . GLU A 1 96 ? -0.342 -0.291 -9.074 1.00 98.12 96 GLU A C 1
ATOM 737 O O . GLU A 1 96 ? 0.727 -0.875 -9.268 1.00 98.12 96 GLU A O 1
ATOM 742 N N . ILE A 1 97 ? -0.646 0.882 -9.635 1.00 98.19 97 ILE A N 1
ATOM 743 C CA . ILE A 1 97 ? 0.246 1.674 -10.496 1.00 98.19 97 ILE A CA 1
ATOM 744 C C . ILE A 1 97 ? 0.337 3.115 -9.984 1.00 98.19 97 ILE A C 1
ATOM 746 O O . ILE A 1 97 ? -0.665 3.720 -9.604 1.00 98.19 97 ILE A O 1
ATOM 750 N N . ALA A 1 98 ? 1.540 3.686 -9.992 1.00 97.88 98 ALA A N 1
ATOM 751 C CA . ALA A 1 98 ? 1.761 5.078 -9.627 1.00 97.88 98 ALA A CA 1
ATOM 752 C C . ALA A 1 98 ? 1.092 6.033 -10.635 1.00 97.88 98 ALA A C 1
ATOM 754 O O . ALA A 1 98 ? 1.204 5.836 -11.848 1.00 97.88 98 ALA A O 1
ATOM 755 N N . PRO A 1 99 ? 0.442 7.119 -10.186 1.00 97.44 99 PRO A N 1
ATOM 756 C CA . PRO A 1 99 ? -0.085 8.129 -11.094 1.00 97.44 99 PRO A CA 1
ATOM 757 C C . PRO A 1 99 ? 1.018 8.694 -12.000 1.00 97.44 99 PRO A C 1
ATOM 759 O O . PRO A 1 99 ? 2.077 9.096 -11.525 1.00 97.44 99 PRO A O 1
ATOM 762 N N . GLY A 1 100 ? 0.758 8.760 -13.308 1.00 95.62 100 GLY A N 1
ATOM 763 C CA . GLY A 1 100 ? 1.724 9.239 -14.308 1.00 95.62 100 GLY A CA 1
ATOM 764 C C . GLY A 1 100 ? 2.583 8.153 -14.964 1.00 95.62 100 GLY A C 1
ATOM 765 O O . GLY A 1 100 ? 3.317 8.475 -15.894 1.00 95.62 100 GLY A O 1
ATOM 766 N N . VAL A 1 101 ? 2.456 6.895 -14.533 1.00 97.69 101 VAL A N 1
ATOM 767 C CA . VAL A 1 101 ? 3.129 5.730 -15.130 1.00 97.69 101 VAL A CA 1
ATOM 768 C C . VAL A 1 101 ? 2.242 5.085 -16.195 1.00 97.69 101 VAL A C 1
ATOM 770 O O . VAL A 1 101 ? 1.047 4.883 -15.977 1.00 97.69 101 VAL A O 1
ATOM 773 N N . ASP A 1 102 ? 2.828 4.752 -17.343 1.00 97.56 102 ASP A N 1
ATOM 774 C CA . ASP A 1 102 ? 2.170 4.035 -18.438 1.00 97.56 102 ASP A CA 1
ATOM 775 C C . ASP A 1 102 ? 2.322 2.517 -18.249 1.00 97.56 102 ASP A C 1
ATOM 777 O O . ASP A 1 102 ? 3.434 1.994 -18.177 1.00 97.56 102 ASP A O 1
ATOM 781 N N . LEU A 1 103 ? 1.202 1.791 -18.172 1.00 96.69 103 LEU A N 1
ATOM 782 C CA . LEU A 1 103 ? 1.200 0.344 -17.922 1.00 96.69 103 LEU A CA 1
ATOM 783 C C . LEU A 1 103 ? 2.023 -0.437 -18.958 1.00 96.69 103 LEU A C 1
ATOM 785 O O . LEU A 1 103 ? 2.799 -1.320 -18.596 1.00 96.69 103 LEU A O 1
ATOM 789 N N . GLU A 1 104 ? 1.865 -0.137 -20.244 1.00 96.38 104 GLU A N 1
ATOM 790 C CA . GLU A 1 104 ? 2.523 -0.915 -21.293 1.00 96.38 104 GLU A CA 1
ATOM 791 C C . GLU A 1 104 ? 4.011 -0.568 -21.370 1.00 96.38 104 GLU A C 1
ATOM 793 O O . GLU A 1 104 ? 4.858 -1.462 -21.391 1.00 96.38 104 GLU A O 1
ATOM 798 N N . LYS A 1 105 ? 4.348 0.725 -21.374 1.00 96.94 105 LYS A N 1
ATOM 799 C CA . LYS A 1 105 ? 5.725 1.192 -21.595 1.00 96.94 105 LYS A CA 1
ATOM 800 C C . LYS A 1 105 ? 6.603 1.076 -20.358 1.00 96.94 105 LYS A C 1
ATOM 802 O O . LYS A 1 105 ? 7.739 0.620 -20.462 1.00 96.94 105 LYS A O 1
ATOM 807 N N . ASP A 1 106 ? 6.081 1.482 -19.206 1.00 97.50 106 ASP A N 1
ATOM 808 C CA . ASP A 1 106 ? 6.880 1.657 -17.994 1.00 97.50 106 ASP A CA 1
ATOM 809 C C . ASP A 1 106 ? 6.824 0.433 -17.071 1.00 97.50 106 ASP A C 1
ATOM 811 O O . ASP A 1 106 ? 7.576 0.371 -16.096 1.00 97.50 106 ASP A O 1
ATOM 815 N N . ILE A 1 107 ? 5.949 -0.540 -17.354 1.00 97.12 107 ILE A N 1
ATOM 816 C CA . ILE A 1 107 ? 5.827 -1.779 -16.575 1.00 97.12 107 ILE A CA 1
ATOM 817 C C . ILE A 1 107 ? 5.977 -2.996 -17.488 1.00 97.12 107 ILE A C 1
ATOM 819 O O . ILE A 1 107 ? 7.001 -3.675 -17.423 1.00 97.12 107 ILE A O 1
ATOM 823 N N . LEU A 1 108 ? 5.000 -3.281 -18.356 1.00 96.12 108 LEU A N 1
ATOM 824 C CA . LEU A 1 108 ? 4.945 -4.558 -19.081 1.00 96.12 108 LEU A CA 1
ATOM 825 C C . LEU A 1 108 ? 6.120 -4.754 -20.050 1.00 96.12 108 LEU A C 1
ATOM 827 O O . LEU A 1 108 ? 6.693 -5.841 -20.098 1.00 96.12 108 LEU A O 1
ATOM 831 N N . ALA A 1 109 ? 6.541 -3.709 -20.766 1.00 96.19 109 ALA A N 1
ATOM 832 C CA . ALA A 1 109 ? 7.693 -3.760 -21.673 1.00 96.19 109 ALA A CA 1
ATOM 833 C C . ALA A 1 109 ? 9.047 -3.946 -20.956 1.00 96.19 109 ALA A C 1
ATOM 835 O O . ALA A 1 109 ? 10.070 -4.207 -21.600 1.00 96.19 109 ALA A O 1
ATOM 836 N N . LEU A 1 110 ? 9.075 -3.809 -19.628 1.00 96.00 110 LEU A N 1
ATOM 837 C CA . LEU A 1 110 ? 10.270 -3.910 -18.790 1.00 96.00 110 LEU A CA 1
ATOM 838 C C . LEU A 1 110 ? 10.291 -5.184 -17.929 1.00 96.00 110 LEU A C 1
ATOM 840 O O . LEU A 1 110 ? 11.198 -5.354 -17.111 1.00 96.00 110 LEU A O 1
ATOM 844 N N . MET A 1 111 ? 9.336 -6.092 -18.138 1.00 95.31 111 MET A N 1
ATOM 845 C CA . MET A 1 111 ? 9.289 -7.421 -17.527 1.00 95.31 111 MET A CA 1
ATOM 846 C C . MET A 1 111 ? 9.552 -8.498 -18.581 1.00 95.31 111 MET A C 1
ATOM 848 O O . MET A 1 111 ? 9.195 -8.343 -19.748 1.00 95.31 111 MET A O 1
ATOM 852 N N . ASP A 1 112 ? 10.148 -9.616 -18.170 1.00 93.75 112 ASP A N 1
ATOM 853 C CA . ASP A 1 112 ? 10.350 -10.764 -19.070 1.00 93.75 112 ASP A CA 1
ATOM 854 C C . ASP A 1 112 ? 9.150 -11.730 -19.088 1.00 93.75 112 ASP A C 1
ATOM 856 O O . ASP A 1 112 ? 9.135 -12.691 -19.858 1.00 93.75 112 ASP A O 1
ATOM 860 N N . PHE A 1 113 ? 8.139 -11.462 -18.259 1.00 92.38 113 PHE A N 1
ATOM 861 C CA . PHE A 1 113 ? 6.864 -12.172 -18.190 1.00 92.38 113 PHE A CA 1
ATOM 862 C C . PHE A 1 113 ? 5.717 -11.180 -17.976 1.00 92.38 113 PHE A C 1
ATOM 864 O O . PHE A 1 113 ? 5.927 -10.061 -17.508 1.00 92.38 113 PHE A O 1
ATOM 871 N N . ARG A 1 114 ? 4.483 -11.599 -18.279 1.00 92.62 114 ARG A N 1
ATOM 872 C CA . ARG A 1 114 ? 3.287 -10.802 -17.977 1.00 92.62 114 ARG A CA 1
ATOM 873 C C . ARG A 1 114 ? 2.786 -11.114 -16.560 1.00 92.62 114 ARG A C 1
ATOM 875 O O . ARG A 1 114 ? 2.587 -12.292 -16.263 1.00 92.62 114 ARG A O 1
ATOM 882 N N . PRO A 1 115 ? 2.586 -10.107 -15.692 1.00 94.75 115 PRO A N 1
ATOM 883 C CA . PRO A 1 115 ? 1.948 -10.315 -14.400 1.00 94.75 115 PRO A CA 1
ATOM 884 C C . PRO A 1 115 ? 0.465 -10.653 -14.586 1.00 94.75 115 PRO A C 1
ATOM 886 O O . PRO A 1 115 ? -0.142 -10.341 -15.613 1.00 94.75 115 PRO A O 1
ATOM 889 N N . ILE A 1 116 ? -0.124 -11.257 -13.561 1.00 94.56 116 ILE A N 1
ATOM 890 C CA . ILE A 1 116 ? -1.564 -11.483 -13.477 1.00 94.56 116 ILE A CA 1
ATOM 891 C C . ILE A 1 116 ? -2.257 -10.125 -13.333 1.00 94.56 116 ILE A C 1
ATOM 893 O O . ILE A 1 116 ? -1.840 -9.284 -12.534 1.00 94.56 116 ILE A O 1
ATOM 897 N N . MET A 1 117 ? -3.318 -9.924 -14.110 1.00 92.50 117 MET A N 1
ATOM 898 C CA . MET A 1 117 ? -4.197 -8.758 -14.045 1.00 92.50 117 MET A CA 1
ATOM 899 C C . MET A 1 117 ? -5.636 -9.259 -14.163 1.00 92.50 117 MET A C 1
ATOM 901 O O . MET A 1 117 ? -6.174 -9.364 -15.263 1.00 92.50 117 MET A O 1
ATOM 905 N N . CYS A 1 118 ? -6.231 -9.649 -13.033 1.00 83.38 118 CYS A N 1
ATOM 906 C CA . CYS A 1 118 ? -7.644 -10.044 -12.987 1.00 83.38 118 CYS A CA 1
ATOM 907 C C . CYS A 1 118 ? -8.557 -8.847 -13.287 1.00 83.38 118 CYS A C 1
ATOM 909 O O . CYS A 1 118 ? -9.588 -8.985 -13.937 1.00 83.38 118 CYS A O 1
ATOM 911 N N . GLU A 1 119 ? -8.132 -7.669 -12.835 1.00 89.94 119 GLU A N 1
ATOM 912 C CA . GLU A 1 119 ? -8.780 -6.381 -13.043 1.00 89.94 119 GLU A CA 1
ATOM 913 C C . GLU A 1 119 ? -7.721 -5.339 -13.421 1.00 89.94 119 GLU A C 1
ATOM 915 O O . GLU A 1 119 ? -6.514 -5.582 -13.310 1.00 89.94 119 GLU A O 1
ATOM 920 N N . ALA A 1 120 ? -8.168 -4.165 -13.871 1.00 91.19 120 ALA A N 1
ATOM 921 C CA . ALA A 1 120 ? -7.259 -3.046 -14.076 1.00 91.19 120 ALA A CA 1
ATOM 922 C C . ALA A 1 120 ? -6.643 -2.631 -12.725 1.00 91.19 120 ALA A C 1
ATOM 924 O O . ALA A 1 120 ? -7.382 -2.447 -11.754 1.00 91.19 120 ALA A O 1
ATOM 925 N N . PRO A 1 121 ? -5.313 -2.460 -12.638 1.00 95.38 121 PRO A N 1
ATOM 926 C CA . PRO A 1 121 ? -4.678 -2.088 -11.385 1.00 95.38 121 PRO A CA 1
ATOM 927 C C . PRO A 1 121 ? -5.129 -0.697 -10.953 1.00 95.38 121 PRO A C 1
ATOM 929 O O . PRO A 1 121 ? -5.222 0.234 -11.758 1.00 95.38 121 PRO A O 1
ATOM 932 N N . ARG A 1 122 ? -5.395 -0.550 -9.656 1.00 97.19 122 ARG A N 1
ATOM 933 C CA . ARG A 1 122 ? -5.806 0.734 -9.087 1.00 97.19 122 ARG A CA 1
ATOM 934 C C . ARG A 1 122 ? -4.631 1.709 -9.067 1.00 97.19 122 ARG A C 1
ATOM 936 O O . ARG A 1 122 ? -3.466 1.313 -9.120 1.00 97.19 122 ARG A O 1
ATOM 943 N N . LEU A 1 123 ? -4.924 2.996 -8.943 1.00 97.00 123 LEU A N 1
ATOM 944 C CA . LEU A 1 123 ? -3.867 3.967 -8.691 1.00 97.00 123 LEU A CA 1
ATOM 945 C C . LEU A 1 123 ? -3.341 3.814 -7.261 1.00 97.00 123 LEU A C 1
ATOM 947 O O . LEU A 1 123 ? -4.119 3.628 -6.323 1.00 97.00 123 LEU A O 1
ATOM 951 N N . MET A 1 124 ? -2.022 3.919 -7.109 1.00 97.12 124 MET A N 1
ATOM 952 C CA . MET A 1 124 ? -1.390 4.120 -5.805 1.00 97.12 124 MET A CA 1
ATOM 953 C C . MET A 1 124 ? -1.921 5.416 -5.181 1.00 97.12 124 MET A C 1
ATOM 955 O O . MET A 1 124 ? -2.288 6.352 -5.898 1.00 97.12 124 MET A O 1
ATOM 959 N N . ASP A 1 125 ? -1.939 5.482 -3.849 1.00 94.06 125 ASP A N 1
ATOM 960 C CA . ASP A 1 125 ? -2.431 6.656 -3.125 1.00 94.06 125 ASP A CA 1
ATOM 961 C C . ASP A 1 125 ? -1.701 7.926 -3.591 1.00 94.06 125 ASP A C 1
ATOM 963 O O . ASP A 1 125 ? -0.478 8.040 -3.476 1.00 94.06 125 ASP A O 1
ATOM 967 N N . ALA A 1 126 ? -2.459 8.883 -4.132 1.00 91.12 126 ALA A N 1
ATOM 968 C CA . ALA A 1 126 ? -1.909 10.097 -4.721 1.00 91.12 126 ALA A CA 1
ATOM 969 C C . ALA A 1 126 ? -1.064 10.900 -3.721 1.00 91.12 126 ALA A C 1
ATOM 971 O O . ALA A 1 126 ? -0.092 11.534 -4.129 1.00 91.12 126 ALA A O 1
ATOM 972 N N . ARG A 1 127 ? -1.375 10.827 -2.416 1.00 92.75 127 ARG A N 1
ATOM 973 C CA . ARG A 1 127 ? -0.645 11.528 -1.347 1.00 92.75 127 ARG A CA 1
ATOM 974 C C . ARG A 1 127 ? 0.823 11.104 -1.267 1.00 92.75 127 ARG A C 1
ATOM 976 O O . ARG A 1 127 ? 1.651 11.902 -0.850 1.00 92.75 127 ARG A O 1
ATOM 983 N N . ILE A 1 128 ? 1.165 9.895 -1.727 1.00 94.38 128 ILE A N 1
ATOM 984 C CA . ILE A 1 128 ? 2.557 9.415 -1.830 1.00 94.38 128 ILE A CA 1
ATOM 985 C C . ILE A 1 128 ? 3.373 10.280 -2.810 1.00 94.38 128 ILE A C 1
ATOM 987 O O . ILE A 1 128 ? 4.592 10.384 -2.693 1.00 94.38 128 ILE A O 1
ATOM 991 N N . PHE A 1 129 ? 2.705 10.915 -3.776 1.00 95.31 129 PHE A N 1
ATOM 992 C CA . PHE A 1 129 ? 3.316 11.695 -4.855 1.00 95.31 129 PHE A CA 1
ATOM 993 C C . PHE A 1 129 ? 3.184 13.214 -4.649 1.00 95.31 129 PHE A C 1
ATOM 995 O O . PHE A 1 129 ? 3.383 14.001 -5.582 1.00 95.31 129 PHE A O 1
ATOM 1002 N N . HIS A 1 130 ? 2.847 13.617 -3.424 1.00 92.31 130 HIS A N 1
ATOM 1003 C CA . HIS A 1 130 ? 2.775 14.994 -2.952 1.00 92.31 130 HIS A CA 1
ATOM 1004 C C . HIS A 1 130 ? 3.905 15.280 -1.953 1.00 92.31 130 HIS A C 1
ATOM 1006 O O . HIS A 1 130 ? 4.473 14.366 -1.360 1.00 92.31 130 HIS A O 1
ATOM 1012 N N . VAL A 1 131 ? 4.273 16.556 -1.806 1.00 89.19 131 VAL A N 1
ATOM 1013 C CA . VAL A 1 131 ? 5.312 16.978 -0.843 1.00 89.19 131 VAL A CA 1
ATOM 1014 C C . VAL A 1 131 ? 4.698 17.176 0.544 1.00 89.19 131 VAL A C 1
ATOM 1016 O O . VAL A 1 131 ? 5.376 17.066 1.565 1.00 89.19 131 VAL A O 1
ATOM 1019 N N . GLU A 1 132 ? 3.404 17.472 0.575 1.00 89.88 132 GLU A N 1
ATOM 1020 C CA . GLU A 1 132 ? 2.615 17.684 1.770 1.00 89.88 132 GLU A CA 1
ATOM 1021 C C . GLU A 1 132 ? 2.531 16.409 2.633 1.00 89.88 132 GLU A C 1
ATOM 1023 O O . GLU A 1 132 ? 2.458 15.297 2.102 1.00 89.88 132 GLU A O 1
ATOM 1028 N N . PRO A 1 133 ? 2.500 16.536 3.974 1.00 89.12 133 PRO A N 1
ATOM 1029 C CA . PRO A 1 133 ? 2.315 15.390 4.856 1.00 89.12 133 PRO A CA 1
ATOM 1030 C C . PRO A 1 133 ? 1.027 14.614 4.541 1.00 89.12 133 PRO A C 1
ATOM 1032 O O . PRO A 1 133 ? -0.047 15.196 4.425 1.00 89.12 133 PRO A O 1
ATOM 1035 N N . MET A 1 134 ? 1.114 13.281 4.496 1.00 88.88 134 MET A N 1
ATOM 1036 C CA . MET A 1 134 ? -0.021 12.406 4.156 1.00 88.88 134 MET A CA 1
ATOM 1037 C C . MET A 1 134 ? -1.134 12.345 5.224 1.00 88.88 134 MET A C 1
ATOM 1039 O O . MET A 1 134 ? -2.205 11.805 4.951 1.00 88.88 134 MET A O 1
ATOM 1043 N N . GLY A 1 135 ? -0.878 12.829 6.446 1.00 85.44 135 GLY A N 1
ATOM 1044 C CA . GLY A 1 135 ? -1.845 12.775 7.553 1.00 85.44 135 GLY A CA 1
ATOM 1045 C C . GLY A 1 135 ? -2.099 11.371 8.124 1.00 85.44 135 GLY A C 1
ATOM 1046 O O . GLY A 1 135 ? -3.095 11.166 8.807 1.00 85.44 135 GLY A O 1
ATOM 1047 N N . LEU A 1 136 ? -1.202 10.403 7.881 1.00 81.75 136 LEU A N 1
ATOM 1048 C CA . LEU A 1 136 ? -1.403 8.988 8.248 1.00 81.75 136 LEU A CA 1
ATOM 1049 C C . LEU A 1 136 ? -1.706 8.761 9.732 1.00 81.75 136 LEU A C 1
ATOM 1051 O O . LEU A 1 136 ? -2.378 7.795 10.067 1.00 81.75 136 LEU A O 1
ATOM 1055 N N . ARG A 1 137 ? -1.216 9.627 10.627 1.00 72.12 137 ARG A N 1
ATOM 1056 C CA . ARG A 1 137 ? -1.477 9.504 12.065 1.00 72.12 137 ARG A CA 1
ATOM 1057 C C . ARG A 1 137 ? -2.972 9.561 12.368 1.00 72.12 137 ARG A C 1
ATOM 1059 O O . ARG A 1 137 ? -3.457 8.712 13.102 1.00 72.12 137 ARG A O 1
ATOM 1066 N N . ASP A 1 138 ? -3.684 10.528 11.802 1.00 71.19 138 ASP A N 1
ATOM 1067 C CA . ASP A 1 138 ? -5.111 10.696 12.075 1.00 71.19 138 ASP A CA 1
ATOM 1068 C C . ASP A 1 138 ? -5.909 9.523 11.492 1.00 71.19 138 ASP A C 1
ATOM 1070 O O . ASP A 1 138 ? -6.798 8.994 12.146 1.00 71.19 138 ASP A O 1
ATOM 1074 N N . GLU A 1 139 ? -5.521 9.042 10.309 1.00 67.19 139 GLU A N 1
ATOM 1075 C CA . GLU A 1 139 ? -6.149 7.893 9.647 1.00 67.19 139 GLU A CA 1
ATOM 1076 C C . GLU A 1 139 ? -5.901 6.570 10.393 1.00 67.19 139 GLU A C 1
ATOM 1078 O O . GLU A 1 139 ? -6.824 5.786 10.593 1.00 67.19 139 GLU A O 1
ATOM 1083 N N . MET A 1 140 ? -4.669 6.324 10.850 1.00 64.94 140 MET A N 1
ATOM 1084 C CA . MET A 1 140 ? -4.292 5.080 11.531 1.00 64.94 140 MET A CA 1
ATOM 1085 C C . MET A 1 140 ? -4.745 5.025 12.995 1.00 64.94 140 MET A C 1
ATOM 1087 O O . MET A 1 140 ? -4.907 3.933 13.533 1.00 64.94 140 MET A O 1
ATOM 1091 N N . LEU A 1 141 ? -4.947 6.176 13.645 1.00 62.03 141 LEU A N 1
ATOM 1092 C CA . LEU A 1 141 ? -5.492 6.251 15.006 1.00 62.03 141 LEU A CA 1
ATOM 1093 C C . LEU A 1 141 ? -7.030 6.224 15.030 1.00 62.03 141 LEU A C 1
ATOM 1095 O O . LEU A 1 141 ? -7.634 6.014 16.086 1.00 62.03 141 LEU A O 1
ATOM 1099 N N . CYS A 1 142 ? -7.686 6.356 13.874 1.00 61.31 142 CYS A N 1
ATOM 1100 C CA . CYS A 1 142 ? -9.111 6.087 13.720 1.00 61.31 142 CYS A CA 1
ATOM 1101 C C . CYS A 1 142 ? -9.388 4.574 13.664 1.00 61.31 142 CYS A C 1
ATOM 1103 O O . CYS A 1 142 ? -9.887 4.073 12.662 1.00 61.31 142 CYS A O 1
ATOM 1105 N N . LEU A 1 143 ? -9.128 3.835 14.752 1.00 66.00 143 LEU A N 1
ATOM 1106 C CA . LEU A 1 143 ? -9.821 2.557 14.947 1.00 66.00 143 LEU A CA 1
ATOM 1107 C C . LEU A 1 143 ? -11.329 2.877 15.004 1.00 66.00 143 LEU A C 1
ATOM 1109 O O . LEU A 1 143 ? -11.720 3.677 15.873 1.00 66.00 143 LEU A O 1
ATOM 1113 N N . PRO A 1 144 ? -12.162 2.346 14.084 1.00 75.25 144 PRO A N 1
ATOM 1114 C CA . PRO A 1 144 ? -13.594 2.610 14.078 1.00 75.25 144 PRO A CA 1
ATOM 1115 C C . PRO A 1 144 ? -14.187 2.287 15.442 1.00 75.25 144 PRO A C 1
ATOM 1117 O O . PRO A 1 144 ? -13.782 1.319 16.088 1.00 75.25 144 PRO A O 1
ATOM 1120 N N . LEU A 1 145 ? -15.137 3.102 15.898 1.00 79.69 145 LEU A N 1
ATOM 1121 C CA . LEU A 1 145 ? -15.704 2.955 17.235 1.00 79.69 145 LEU A CA 1
ATOM 1122 C C . LEU A 1 145 ? -16.301 1.553 17.442 1.00 79.69 145 LEU A C 1
ATOM 1124 O O . LEU A 1 145 ? -16.238 1.001 18.529 1.00 79.69 145 LEU A O 1
ATOM 1128 N N . GLU A 1 146 ? -16.809 0.944 16.381 1.00 81.06 146 GLU A N 1
ATOM 1129 C CA . GLU A 1 146 ? -17.409 -0.384 16.359 1.00 81.06 146 GLU A CA 1
ATOM 1130 C C . GLU A 1 146 ? -16.389 -1.514 16.598 1.00 81.06 146 GLU A C 1
ATOM 1132 O O . GLU A 1 146 ? -16.727 -2.524 17.216 1.00 81.06 146 GLU A O 1
ATOM 1137 N N . GLU A 1 147 ? -15.142 -1.340 16.148 1.00 80.88 147 GLU A N 1
ATOM 1138 C CA . GLU A 1 147 ? -14.046 -2.307 16.325 1.00 80.88 147 GLU A CA 1
ATOM 1139 C C . GLU A 1 147 ? -13.368 -2.180 17.697 1.00 80.88 147 GLU A C 1
ATOM 1141 O O . GLU A 1 147 ? -12.605 -3.055 18.105 1.00 80.88 147 GLU A O 1
ATOM 1146 N N . ARG A 1 148 ? -13.682 -1.115 18.446 1.00 83.44 148 ARG A N 1
ATOM 1147 C CA . ARG A 1 148 ? -13.167 -0.870 19.800 1.00 83.44 148 ARG A CA 1
ATOM 1148 C C . ARG A 1 148 ? -13.840 -1.723 20.874 1.00 83.44 148 ARG A C 1
ATOM 1150 O O . ARG A 1 148 ? -13.325 -1.775 21.986 1.00 83.44 148 ARG A O 1
ATOM 1157 N N . PHE A 1 149 ? -14.951 -2.396 20.570 1.00 87.31 149 PHE A N 1
ATOM 1158 C CA . PHE A 1 149 ? -15.716 -3.196 21.532 1.00 87.31 149 PHE A CA 1
ATOM 1159 C C . PHE A 1 149 ? -15.641 -4.688 21.206 1.00 87.31 149 PHE A C 1
ATOM 1161 O O . PHE A 1 149 ? -16.159 -5.140 20.182 1.00 87.31 149 PHE A O 1
ATOM 1168 N N . THR A 1 150 ? -15.059 -5.475 22.108 1.00 85.56 150 THR A N 1
ATOM 1169 C CA . THR A 1 150 ? -14.965 -6.936 21.979 1.00 85.56 150 THR A CA 1
ATOM 1170 C C . THR A 1 150 ? -15.557 -7.613 23.207 1.00 85.56 150 THR A C 1
ATOM 1172 O O . THR A 1 150 ? -15.247 -7.237 24.330 1.00 85.56 150 THR A O 1
ATOM 1175 N N . TYR A 1 151 ? -16.390 -8.634 23.007 1.00 84.62 151 TYR A N 1
ATOM 1176 C CA . TYR A 1 151 ? -16.909 -9.465 24.092 1.00 84.62 151 TYR A CA 1
ATOM 1177 C C . TYR A 1 151 ? -16.382 -10.897 23.964 1.00 84.62 151 TYR A C 1
ATOM 1179 O O . TYR A 1 151 ? -16.622 -11.551 22.949 1.00 84.62 151 TYR A O 1
ATOM 1187 N N . ASP A 1 152 ? -15.675 -11.373 24.990 1.00 82.38 152 ASP A N 1
ATOM 1188 C CA . ASP A 1 152 ? -15.245 -12.764 25.126 1.00 82.38 152 ASP A CA 1
ATOM 1189 C C . ASP A 1 152 ? -16.245 -13.531 26.007 1.00 82.38 152 ASP A C 1
ATOM 1191 O O . ASP A 1 152 ? -16.294 -13.361 27.229 1.00 82.38 152 ASP A O 1
ATOM 1195 N N . GLN A 1 153 ? -17.037 -14.399 25.371 1.00 79.38 153 GLN A N 1
ATOM 1196 C CA . GLN A 1 153 ? -18.022 -15.256 26.037 1.00 79.38 153 GLN A CA 1
ATOM 1197 C C . GLN A 1 153 ? -17.389 -16.319 26.942 1.00 79.38 153 GLN A C 1
ATOM 1199 O O . GLN A 1 153 ? -18.005 -16.709 27.929 1.00 79.38 153 GLN A O 1
ATOM 1204 N N . GLN A 1 154 ? -16.180 -16.802 26.634 1.00 79.00 154 GLN A N 1
ATOM 1205 C CA . GLN A 1 154 ? -15.539 -17.858 27.427 1.00 79.00 154 GLN A CA 1
ATOM 1206 C C . GLN A 1 154 ? -15.086 -17.330 28.787 1.00 79.00 154 GLN A C 1
ATOM 1208 O O . GLN A 1 154 ? -15.142 -18.051 29.781 1.00 79.00 154 GLN A O 1
ATOM 1213 N N . GLN A 1 155 ? -14.655 -16.069 28.827 1.00 79.69 155 GLN A N 1
ATOM 1214 C CA . GLN A 1 155 ? -14.160 -15.408 30.037 1.00 79.69 155 GLN A CA 1
ATOM 1215 C C . GLN A 1 155 ? -15.192 -14.473 30.683 1.00 79.69 155 GLN A C 1
ATOM 1217 O O . GLN A 1 155 ? -14.916 -13.892 31.730 1.00 79.69 155 GLN A O 1
ATOM 1222 N N . ASN A 1 156 ? -16.372 -14.322 30.070 1.00 82.62 156 ASN A N 1
ATOM 1223 C CA . ASN A 1 156 ? -17.391 -13.340 30.440 1.00 82.62 156 ASN A CA 1
ATOM 1224 C C . ASN A 1 156 ? -16.815 -11.916 30.614 1.00 82.62 156 ASN A C 1
ATOM 1226 O O . ASN A 1 156 ? -17.095 -11.216 31.594 1.00 82.62 156 ASN A O 1
ATOM 1230 N N . LEU A 1 157 ? -15.975 -11.511 29.657 1.00 84.38 157 LEU A N 1
ATOM 1231 C CA . LEU A 1 157 ? -15.181 -10.288 29.720 1.00 84.38 157 LEU A CA 1
ATOM 1232 C C . LEU A 1 157 ? -15.468 -9.388 28.518 1.00 84.38 157 LEU A C 1
ATOM 1234 O O . LEU A 1 157 ? -15.361 -9.806 27.365 1.00 84.38 157 LEU A O 1
ATOM 1238 N N . PHE A 1 158 ? -15.800 -8.131 28.789 1.00 85.88 158 PHE A N 1
ATOM 1239 C CA . PHE A 1 158 ? -15.975 -7.091 27.787 1.00 85.88 158 PHE A CA 1
ATOM 1240 C C . PHE A 1 158 ? -14.750 -6.183 27.744 1.00 85.88 158 PHE A C 1
ATOM 1242 O O . PHE A 1 158 ? -14.397 -5.554 28.738 1.00 85.88 158 PHE A O 1
ATOM 1249 N N . PHE A 1 159 ? -14.099 -6.117 26.590 1.00 86.25 159 PHE A N 1
ATOM 1250 C CA . PHE A 1 159 ? -12.957 -5.253 26.350 1.00 86.25 159 PHE A CA 1
ATOM 1251 C C . PHE A 1 159 ? -13.372 -4.040 25.523 1.00 86.25 159 PHE A C 1
ATOM 1253 O O . PHE A 1 159 ? -13.992 -4.177 24.463 1.00 86.25 159 PHE A O 1
ATOM 1260 N N . VAL A 1 160 ? -12.998 -2.858 26.004 1.00 88.31 160 VAL A N 1
ATOM 1261 C CA . VAL A 1 160 ? -13.236 -1.579 25.336 1.00 88.31 160 VAL A CA 1
ATOM 1262 C C . VAL A 1 160 ? -11.902 -0.880 25.120 1.00 88.31 160 VAL A C 1
ATOM 1264 O O . VAL A 1 160 ? -11.216 -0.555 26.082 1.00 88.31 160 VAL A O 1
ATOM 1267 N N . ASN A 1 161 ? -11.538 -0.624 23.866 1.00 85.19 161 ASN A N 1
ATOM 1268 C CA . ASN A 1 161 ? -10.316 0.093 23.521 1.00 85.19 161 ASN A CA 1
ATOM 1269 C C . ASN A 1 161 ? -10.618 1.555 23.161 1.00 85.19 161 ASN A C 1
ATOM 1271 O O . ASN A 1 161 ? -10.964 1.846 22.016 1.00 85.19 161 ASN A O 1
ATOM 1275 N N . PHE A 1 162 ? -10.435 2.495 24.089 1.00 87.00 162 PHE A N 1
ATOM 1276 C CA . PHE A 1 162 ? -10.510 3.929 23.793 1.00 87.00 162 PHE A CA 1
ATOM 1277 C C . PHE A 1 162 ? -9.150 4.581 23.516 1.00 87.00 162 PHE A C 1
ATOM 1279 O O . PHE A 1 162 ? -9.064 5.810 23.490 1.00 87.00 162 PHE A O 1
ATOM 1286 N N . GLU A 1 163 ? -8.117 3.792 23.209 1.00 81.56 163 GLU A N 1
ATOM 1287 C CA . GLU A 1 163 ? -6.784 4.305 22.912 1.00 81.56 163 GLU A CA 1
ATOM 1288 C C . GLU A 1 163 ? -6.828 5.341 21.776 1.00 81.56 163 GLU A C 1
ATOM 1290 O O . GLU A 1 163 ? -7.339 5.076 20.676 1.00 81.56 163 GLU A O 1
ATOM 1295 N N . GLY A 1 164 ? -6.342 6.551 22.061 1.00 75.81 164 GLY A N 1
ATOM 1296 C CA . GLY A 1 164 ? -6.305 7.675 21.124 1.00 75.81 164 GLY A CA 1
ATOM 1297 C C . GLY A 1 164 ? -7.675 8.183 20.655 1.00 75.81 164 GLY A C 1
ATOM 1298 O O . GLY A 1 164 ? -7.734 9.002 19.736 1.00 75.81 164 GLY A O 1
ATOM 1299 N N . TYR A 1 165 ? -8.782 7.713 21.240 1.00 83.56 165 TYR A N 1
ATOM 1300 C CA . TYR A 1 165 ? -10.121 8.182 20.896 1.00 83.56 165 TYR A CA 1
ATOM 1301 C C . TYR A 1 165 ? -10.415 9.513 21.600 1.00 83.56 165 TYR A C 1
ATOM 1303 O O . TYR A 1 165 ? -10.026 9.740 22.744 1.00 83.56 165 TYR A O 1
ATOM 1311 N N . THR A 1 166 ? -11.099 10.430 20.914 1.00 85.69 166 THR A N 1
ATOM 1312 C CA . THR A 1 166 ? -11.520 11.703 21.511 1.00 85.69 166 THR A CA 1
ATOM 1313 C C . THR A 1 166 ? -13.020 11.875 21.364 1.00 85.69 166 THR A C 1
ATOM 1315 O O . THR A 1 166 ? -13.517 11.959 20.241 1.00 85.69 166 THR A O 1
ATOM 1318 N N . VAL A 1 167 ? -13.727 11.985 22.488 1.00 87.31 167 VAL A N 1
ATOM 1319 C CA . VAL A 1 167 ? -15.164 12.283 22.520 1.00 87.31 167 VAL A CA 1
ATOM 1320 C C . VAL A 1 167 ? -15.339 13.792 22.389 1.00 87.31 167 VAL A C 1
ATOM 1322 O O . VAL A 1 167 ? -14.970 14.547 23.293 1.00 87.31 167 VAL A O 1
ATOM 1325 N N . LYS A 1 168 ? -15.863 14.239 21.244 1.00 87.75 168 LYS A N 1
ATOM 1326 C CA . LYS A 1 168 ? -15.958 15.668 20.906 1.00 87.75 168 LYS A CA 1
ATOM 1327 C C . LYS A 1 168 ? -17.392 16.183 20.907 1.00 87.75 168 LYS A C 1
ATOM 1329 O O . LYS A 1 168 ? -17.599 17.389 20.967 1.00 87.75 168 LYS A O 1
ATOM 1334 N N . SER A 1 169 ? -18.376 15.293 20.811 1.00 89.38 169 SER A N 1
ATOM 1335 C CA . SER A 1 169 ? -19.776 15.662 20.625 1.00 89.38 169 SER A CA 1
ATOM 1336 C C . SER A 1 169 ? -20.737 14.742 21.378 1.00 89.38 169 SER A C 1
ATOM 1338 O O . SER A 1 169 ? -20.411 13.603 21.709 1.00 89.38 169 SER A O 1
ATOM 1340 N N . LEU A 1 170 ? -21.964 15.223 21.602 1.00 87.31 170 LEU A N 1
ATOM 1341 C CA . LEU A 1 170 ? -23.053 14.402 22.144 1.00 87.31 170 LEU A CA 1
ATOM 1342 C C . LEU A 1 170 ? -23.376 13.205 21.235 1.00 87.31 170 LEU A C 1
ATOM 1344 O O . LEU A 1 170 ? -23.753 12.145 21.727 1.00 87.31 170 LEU A O 1
ATOM 1348 N N . ALA A 1 171 ? -23.180 13.349 19.920 1.00 84.88 171 ALA A N 1
ATOM 1349 C CA . ALA A 1 171 ? -23.353 12.257 18.968 1.00 84.88 171 ALA A CA 1
ATOM 1350 C C . ALA A 1 171 ? -22.333 11.128 19.197 1.00 84.88 171 ALA A C 1
ATOM 1352 O O . ALA A 1 171 ? -22.689 9.960 19.066 1.00 84.88 171 ALA A O 1
ATOM 1353 N N . ASP A 1 172 ? -21.096 11.455 19.586 1.00 85.69 1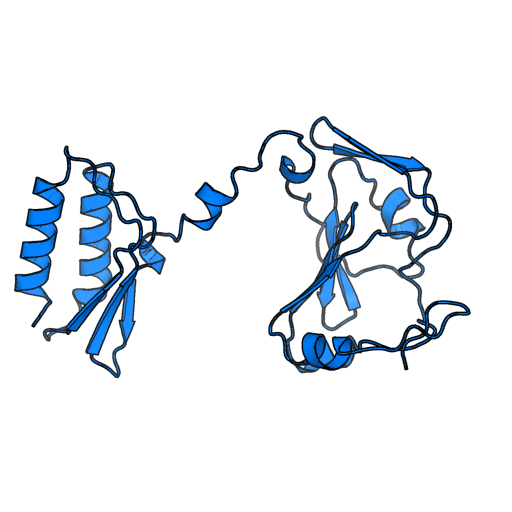72 ASP A N 1
ATOM 1354 C CA . ASP A 1 172 ? -20.084 10.446 19.926 1.00 85.69 172 ASP A CA 1
ATOM 1355 C C . ASP A 1 172 ? -20.497 9.661 21.177 1.00 85.69 172 ASP A C 1
ATOM 1357 O O . ASP A 1 172 ? -20.435 8.433 21.181 1.00 85.69 172 ASP A O 1
ATOM 1361 N N . VAL A 1 173 ? -20.991 10.356 22.210 1.00 87.81 173 VAL A N 1
ATOM 1362 C CA . VAL A 1 173 ? -21.500 9.723 23.441 1.00 87.81 173 VAL A CA 1
ATOM 1363 C C . VAL A 1 173 ? -22.656 8.772 23.121 1.00 87.81 173 VAL A C 1
ATOM 1365 O O . VAL A 1 173 ? -22.660 7.620 23.549 1.00 87.81 173 VAL A O 1
ATOM 1368 N N . GLU A 1 174 ? -23.612 9.217 22.309 1.00 87.88 174 GLU A N 1
ATOM 1369 C CA . GLU A 1 174 ? -24.776 8.410 21.946 1.00 87.88 174 GLU A CA 1
ATOM 1370 C C . GLU A 1 174 ? -24.414 7.199 21.070 1.00 87.88 174 GLU A C 1
ATOM 1372 O O . GLU A 1 174 ? -24.992 6.115 21.219 1.00 87.88 174 GLU A O 1
ATOM 1377 N N . ARG A 1 175 ? -23.405 7.338 20.198 1.00 86.31 175 ARG A N 1
ATOM 1378 C CA . ARG A 1 175 ? -22.851 6.213 19.430 1.00 86.31 175 ARG A CA 1
ATOM 1379 C C . ARG A 1 175 ? -22.191 5.180 20.338 1.00 86.31 175 ARG A C 1
ATOM 1381 O O . ARG A 1 175 ? -22.439 3.991 20.144 1.00 86.31 175 ARG A O 1
ATOM 1388 N N . ILE A 1 176 ? -21.406 5.604 21.335 1.00 87.94 176 ILE A N 1
ATOM 1389 C CA . ILE A 1 176 ? -20.819 4.693 22.334 1.00 87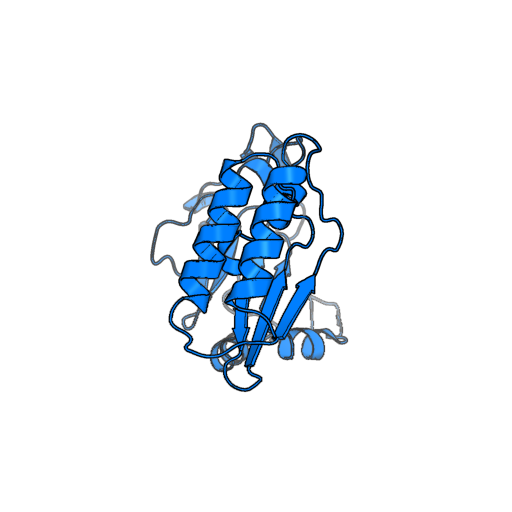.94 176 ILE A CA 1
ATOM 1390 C C . ILE A 1 176 ? -21.934 3.923 23.048 1.00 87.94 176 ILE A C 1
ATOM 1392 O O . ILE A 1 176 ? -21.905 2.693 23.073 1.00 87.94 176 ILE A O 1
ATOM 1396 N N . ARG A 1 177 ? -22.944 4.634 23.569 1.00 87.75 177 ARG A N 1
ATOM 1397 C CA . ARG A 1 177 ? -24.088 4.036 24.275 1.00 87.75 177 ARG A CA 1
ATOM 1398 C C . ARG A 1 177 ? -24.773 2.965 23.429 1.00 87.75 177 ARG A C 1
ATOM 1400 O O . ARG A 1 177 ? -24.947 1.836 23.882 1.00 87.75 177 ARG A O 1
ATOM 1407 N N . SER A 1 178 ? -25.114 3.316 22.192 1.00 86.50 178 SER A N 1
ATOM 1408 C CA . SER A 1 178 ? -25.829 2.436 21.266 1.00 86.50 178 SER A CA 1
ATOM 1409 C C . SER A 1 178 ? -25.028 1.180 20.919 1.00 86.50 178 SER A C 1
ATOM 1411 O O . SER A 1 178 ? -25.597 0.096 20.835 1.00 86.50 178 SER A O 1
ATOM 1413 N N . LEU A 1 179 ? -23.708 1.295 20.741 1.00 86.50 179 LEU A N 1
ATOM 1414 C CA . LEU A 1 179 ? -22.849 0.150 20.426 1.00 86.50 179 LEU A CA 1
ATOM 1415 C C . LEU A 1 179 ? -22.686 -0.801 21.610 1.00 86.50 179 LEU A C 1
ATOM 1417 O O . LEU A 1 179 ? -22.747 -2.018 21.422 1.00 86.50 179 LEU A O 1
ATOM 1421 N N . VAL A 1 180 ? -22.533 -0.261 22.820 1.00 85.69 180 VAL A N 1
ATOM 1422 C CA . VAL A 1 180 ? -22.497 -1.075 24.039 1.00 85.69 180 VAL A CA 1
ATOM 1423 C C . VAL A 1 180 ? -23.832 -1.802 24.218 1.00 85.69 180 VAL A C 1
ATOM 1425 O O . VAL A 1 180 ? -23.842 -3.017 24.384 1.00 85.69 180 VAL A O 1
ATOM 1428 N N . GLU A 1 181 ? -24.967 -1.110 24.089 1.00 85.19 181 GLU A N 1
ATOM 1429 C CA . GLU A 1 181 ? -26.289 -1.744 24.183 1.00 85.19 181 GLU A CA 1
ATOM 1430 C C . GLU A 1 181 ? -26.537 -2.777 23.077 1.00 85.19 181 GLU A C 1
ATOM 1432 O O . GLU A 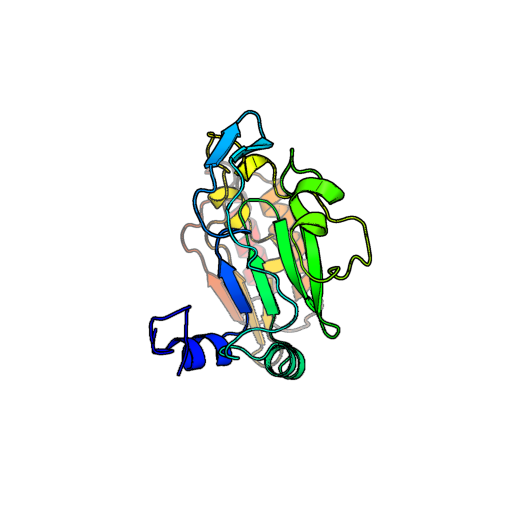1 181 ? -27.114 -3.825 23.346 1.00 85.19 181 GLU A O 1
ATOM 1437 N N . ALA A 1 182 ? -26.074 -2.546 21.848 1.00 85.31 182 ALA A N 1
ATOM 1438 C CA . ALA A 1 182 ? -26.224 -3.517 20.765 1.00 85.31 182 ALA A CA 1
ATOM 1439 C C . ALA A 1 182 ? -25.412 -4.802 21.006 1.00 85.31 182 ALA A C 1
ATOM 1441 O O . ALA A 1 182 ? -25.844 -5.888 20.620 1.00 85.31 182 ALA A O 1
ATOM 1442 N N . LYS A 1 183 ? -24.232 -4.694 21.632 1.00 81.38 183 LYS A N 1
ATOM 1443 C CA . LYS A 1 183 ? -23.365 -5.844 21.935 1.00 81.38 183 LYS A CA 1
ATOM 1444 C C . LYS A 1 183 ? -23.789 -6.583 23.201 1.00 81.38 183 LYS A C 1
ATOM 1446 O O . LYS A 1 183 ? -23.675 -7.805 23.243 1.00 81.38 183 LYS A O 1
ATOM 1451 N N . LEU A 1 184 ? -24.253 -5.851 24.213 1.00 79.75 184 LEU A N 1
ATOM 1452 C CA . LEU A 1 184 ? -24.538 -6.384 25.547 1.00 79.75 184 LEU A CA 1
ATOM 1453 C C . LEU A 1 184 ? -26.029 -6.611 25.813 1.00 79.75 184 LEU A C 1
ATOM 1455 O O . LEU A 1 184 ? -26.380 -7.386 26.693 1.00 79.75 184 LEU A O 1
ATOM 1459 N N . GLY A 1 185 ? -26.921 -5.978 25.051 1.00 68.19 185 GLY A N 1
ATOM 1460 C CA . GLY A 1 185 ? -28.366 -5.978 25.298 1.00 68.19 185 GLY A CA 1
ATOM 1461 C C . GLY A 1 185 ? -29.058 -7.334 25.151 1.00 68.19 185 GLY A C 1
ATOM 1462 O O . GLY A 1 185 ? -30.211 -7.462 25.547 1.00 68.19 185 GLY A O 1
ATOM 1463 N N . LEU A 1 186 ? -28.372 -8.338 24.599 1.00 66.50 186 LEU A N 1
ATOM 1464 C CA . LEU A 1 186 ? -28.863 -9.716 24.490 1.00 66.50 186 LEU A CA 1
ATOM 1465 C C . LEU A 1 186 ? -28.372 -10.629 25.625 1.00 66.50 186 LEU A C 1
ATOM 1467 O O . LEU A 1 186 ? -28.720 -11.808 25.642 1.00 66.50 186 LEU A O 1
ATOM 1471 N N . LEU A 1 187 ? -27.547 -10.121 26.544 1.00 70.31 187 LEU A N 1
ATOM 1472 C CA . LEU A 1 187 ? -27.006 -10.900 27.654 1.00 70.31 187 LEU A CA 1
ATOM 1473 C C . LEU A 1 187 ? -27.902 -10.750 28.884 1.00 70.31 187 LEU A C 1
ATOM 1475 O O . LEU A 1 187 ? -28.215 -9.641 29.306 1.00 70.31 187 LEU A O 1
ATOM 1479 N N . ASP A 1 188 ? -28.283 -11.883 29.472 1.00 66.75 188 ASP A N 1
ATOM 1480 C CA . ASP A 1 188 ? -29.156 -11.956 30.656 1.00 66.75 188 ASP A CA 1
ATOM 1481 C C . ASP A 1 188 ? -28.358 -12.008 31.976 1.00 66.75 188 ASP A C 1
ATOM 1483 O O . ASP A 1 188 ? -28.854 -12.410 33.027 1.00 66.75 188 ASP A O 1
ATOM 1487 N N . HIS A 1 189 ? -27.072 -11.653 31.937 1.00 72.88 189 HIS A N 1
ATOM 1488 C CA . HIS A 1 189 ? -26.193 -11.685 33.101 1.00 72.88 189 HIS A CA 1
ATOM 1489 C C . HIS A 1 189 ? -25.220 -10.507 33.103 1.00 72.88 189 HIS A C 1
ATOM 1491 O O . HIS A 1 189 ? -24.862 -9.960 32.061 1.00 72.88 189 HIS A O 1
ATOM 1497 N N . LYS A 1 190 ? -24.737 -10.152 34.297 1.00 77.25 190 LYS A N 1
ATOM 1498 C CA . LYS A 1 190 ? -23.692 -9.141 34.457 1.00 77.25 190 LYS A CA 1
ATOM 1499 C C . LYS A 1 190 ? -22.327 -9.672 34.010 1.00 77.25 190 LYS A C 1
ATOM 1501 O O . LYS A 1 190 ? -22.080 -10.883 34.006 1.00 77.25 190 LYS A O 1
ATOM 1506 N N . MET A 1 191 ? -21.436 -8.763 33.639 1.00 78.50 191 MET A N 1
ATOM 1507 C CA . MET A 1 191 ? -20.114 -9.084 33.095 1.00 78.50 191 MET A CA 1
ATOM 1508 C C . MET A 1 191 ? -19.016 -8.178 33.640 1.00 78.50 191 MET A C 1
ATOM 1510 O O . MET A 1 191 ? -19.287 -7.084 34.137 1.00 78.50 191 MET A O 1
ATOM 1514 N N . TYR A 1 192 ? -17.769 -8.629 33.508 1.00 78.62 192 TYR A N 1
ATOM 1515 C CA . TYR A 1 192 ? -16.599 -7.809 33.806 1.00 78.62 192 TYR A CA 1
ATOM 1516 C C . TYR A 1 192 ? -16.245 -6.946 32.597 1.00 78.62 192 TYR A C 1
ATOM 1518 O O . TYR A 1 192 ? -16.334 -7.409 31.460 1.00 78.62 192 TYR A O 1
ATOM 1526 N N . ALA A 1 193 ? -15.814 -5.708 32.838 1.00 84.12 193 ALA A N 1
ATOM 1527 C CA . ALA A 1 193 ? -15.355 -4.804 31.792 1.00 84.12 193 ALA A CA 1
ATOM 1528 C C . ALA A 1 193 ? -13.926 -4.333 32.056 1.00 84.12 193 ALA A C 1
ATOM 1530 O O . ALA A 1 193 ? -13.602 -3.895 33.159 1.00 84.12 193 ALA A O 1
ATOM 1531 N N . ILE A 1 194 ? -13.087 -4.393 31.024 1.00 83.38 194 ILE A N 1
ATOM 1532 C CA . ILE A 1 194 ? -11.766 -3.765 30.999 1.00 83.38 194 ILE A CA 1
ATOM 1533 C C . ILE A 1 194 ? -11.801 -2.690 29.922 1.00 83.38 194 ILE A C 1
ATOM 1535 O O . ILE A 1 194 ? -12.157 -2.963 28.775 1.00 83.38 194 ILE A O 1
ATOM 1539 N N . VAL A 1 195 ? -11.439 -1.468 30.307 1.00 86.31 195 VAL A N 1
ATOM 1540 C CA . VAL A 1 195 ? -11.418 -0.315 29.409 1.00 86.31 195 VAL A CA 1
ATOM 1541 C C . VAL A 1 195 ? -10.006 0.245 29.351 1.00 86.31 195 VAL A C 1
ATOM 1543 O O . VAL A 1 195 ? -9.435 0.584 30.388 1.00 86.31 195 VAL A O 1
ATOM 1546 N N . ASP A 1 196 ? -9.463 0.333 28.143 1.00 83.19 196 ASP A N 1
ATOM 1547 C CA . ASP A 1 196 ? -8.200 0.999 27.850 1.00 83.19 196 ASP A CA 1
ATOM 1548 C C . ASP A 1 196 ? -8.457 2.481 27.549 1.00 83.19 196 ASP A C 1
ATOM 1550 O O . ASP A 1 196 ? -9.280 2.809 26.691 1.00 83.19 196 ASP A O 1
ATOM 1554 N N . TYR A 1 197 ? -7.772 3.364 28.274 1.00 84.38 197 TYR A N 1
ATOM 1555 C CA . TYR A 1 197 ? -7.918 4.818 28.199 1.00 84.38 197 TYR A CA 1
ATOM 1556 C C . TYR A 1 197 ? -6.626 5.526 27.749 1.00 84.38 197 TYR A C 1
ATOM 1558 O O . TYR A 1 197 ? -6.499 6.741 27.925 1.00 84.38 197 TYR A O 1
ATOM 1566 N N . ASP A 1 198 ? -5.656 4.815 27.173 1.00 77.56 198 ASP A N 1
ATOM 1567 C CA . ASP A 1 198 ? -4.384 5.417 26.765 1.00 77.56 198 ASP A CA 1
ATOM 1568 C C . ASP A 1 198 ? -4.579 6.538 25.723 1.00 77.56 198 ASP A C 1
ATOM 1570 O O . ASP A 1 198 ? -5.181 6.363 24.669 1.00 77.56 198 ASP A O 1
ATOM 1574 N N . ASN A 1 199 ? -4.084 7.749 26.001 1.00 79.19 199 ASN A N 1
ATOM 1575 C CA . ASN A 1 199 ? -4.320 8.944 25.167 1.00 79.19 199 ASN A CA 1
ATOM 1576 C C . ASN A 1 199 ? -5.809 9.245 24.871 1.00 79.19 199 ASN A C 1
ATOM 1578 O O . ASN A 1 199 ? -6.122 9.900 23.872 1.00 79.19 199 ASN A O 1
ATOM 1582 N N . PHE A 1 200 ? -6.727 8.785 25.722 1.00 84.88 200 PHE A N 1
ATOM 1583 C CA . PHE A 1 200 ? -8.148 9.092 25.618 1.00 84.88 200 PHE A CA 1
ATOM 1584 C C . PHE A 1 200 ? -8.443 10.510 26.115 1.00 84.88 200 PHE A C 1
ATOM 1586 O O . PHE A 1 200 ? -7.957 10.934 27.166 1.00 84.88 200 PHE A O 1
ATOM 1593 N N . ALA A 1 201 ? -9.272 11.243 25.374 1.00 84.44 201 ALA A N 1
ATOM 1594 C CA . ALA A 1 201 ? -9.668 12.601 25.733 1.00 84.44 201 ALA A CA 1
ATOM 1595 C C . ALA A 1 201 ? -11.181 12.806 25.603 1.00 84.44 201 ALA A C 1
ATOM 1597 O O . ALA A 1 201 ? -11.826 12.319 24.675 1.00 84.44 201 ALA A O 1
ATOM 1598 N N . ILE A 1 202 ? -11.750 13.586 26.519 1.00 87.88 202 ILE A N 1
ATOM 1599 C CA . ILE A 1 202 ? -13.152 14.007 26.483 1.00 87.88 202 ILE A CA 1
ATOM 1600 C C . ILE A 1 202 ? -13.167 15.532 26.516 1.00 87.88 202 ILE A C 1
ATOM 1602 O O . ILE A 1 202 ? -12.522 16.133 27.377 1.00 87.88 202 ILE A O 1
ATOM 1606 N N . LEU A 1 203 ? -13.882 16.166 25.583 1.00 88.06 203 LEU A N 1
ATOM 1607 C CA . LEU A 1 203 ? -14.057 17.616 25.635 1.00 88.06 203 LEU A CA 1
ATOM 1608 C C . LEU A 1 203 ? -14.935 18.020 26.837 1.00 88.06 203 LEU A C 1
ATOM 1610 O O . LEU A 1 203 ? -15.907 17.319 27.132 1.00 88.06 203 LE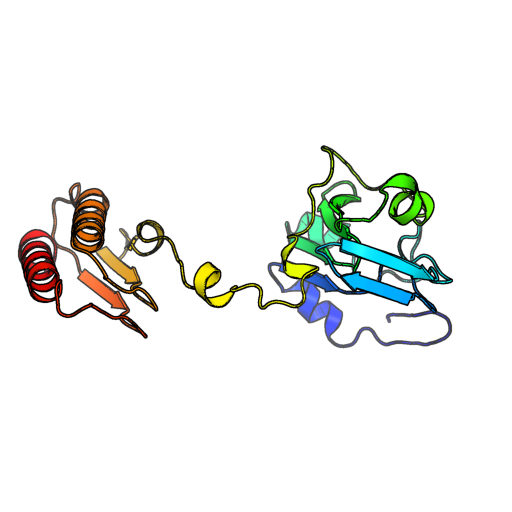U A O 1
ATOM 1614 N N . PRO A 1 204 ? -14.646 19.151 27.513 1.00 86.06 204 PRO A N 1
ATOM 1615 C CA . PRO A 1 204 ? -15.377 19.575 28.712 1.00 86.06 204 PRO A CA 1
ATOM 1616 C C . PRO A 1 204 ? -16.897 19.629 28.521 1.00 86.06 204 PRO A C 1
ATOM 1618 O O . PRO A 1 204 ? -17.639 19.177 29.387 1.00 86.06 204 PRO A O 1
ATOM 1621 N N . ASP A 1 205 ? -17.347 20.087 27.351 1.00 89.19 205 ASP A N 1
ATOM 1622 C CA . ASP A 1 205 ? -18.762 20.274 27.009 1.00 89.19 205 ASP A CA 1
ATOM 1623 C C . ASP A 1 205 ? -19.588 18.975 27.035 1.00 89.19 205 ASP A C 1
ATOM 1625 O O . ASP A 1 205 ? -20.813 19.015 27.139 1.00 89.19 205 ASP A O 1
ATOM 1629 N N . VAL A 1 206 ? -18.937 17.812 26.931 1.00 90.19 206 VAL A N 1
ATOM 1630 C CA . VAL A 1 206 ? -19.603 16.499 26.871 1.00 90.19 206 VAL A CA 1
ATOM 1631 C C . VAL A 1 206 ? -19.254 15.591 28.050 1.00 90.19 206 VAL A C 1
ATOM 1633 O O . VAL A 1 206 ? -19.804 14.493 28.156 1.00 90.19 206 VAL A O 1
ATOM 1636 N N . LEU A 1 207 ? -18.393 16.049 28.964 1.00 87.69 207 LEU A N 1
ATOM 1637 C CA . LEU A 1 207 ? -17.900 15.270 30.102 1.00 87.69 207 LEU A CA 1
ATOM 1638 C C . LEU A 1 207 ? -19.027 14.801 31.031 1.00 87.69 207 LEU A C 1
ATOM 1640 O O . LEU A 1 207 ? -19.064 13.629 31.421 1.00 87.69 207 LEU A O 1
ATOM 1644 N N . ASP A 1 208 ? -19.967 15.690 31.349 1.00 88.25 208 ASP A N 1
ATOM 1645 C CA . ASP A 1 208 ? -21.095 15.372 32.229 1.00 88.25 208 ASP A CA 1
ATOM 1646 C C . ASP A 1 208 ? -22.005 14.314 31.600 1.00 88.25 208 ASP A C 1
ATOM 1648 O O . ASP A 1 208 ? -22.362 13.322 32.238 1.00 88.25 208 ASP A O 1
ATOM 1652 N N . THR A 1 209 ? -22.319 14.476 30.312 1.00 88.06 209 THR A N 1
ATOM 1653 C CA . THR A 1 209 ? -23.189 13.541 29.584 1.00 88.06 209 THR A CA 1
ATOM 1654 C C . THR A 1 209 ? -22.529 12.171 29.440 1.00 88.06 209 THR A C 1
ATOM 1656 O O . THR A 1 209 ? -23.168 11.144 29.675 1.00 88.06 209 THR A O 1
ATOM 1659 N N . TYR A 1 210 ? -21.230 12.139 29.128 1.00 88.38 210 TYR A N 1
ATOM 1660 C CA . TYR A 1 210 ? -20.450 10.904 29.091 1.00 88.38 210 TYR A CA 1
ATOM 1661 C C . TYR A 1 210 ? -20.450 10.195 30.455 1.00 88.38 210 TYR A C 1
ATOM 1663 O O . TYR A 1 210 ? -20.677 8.988 30.533 1.00 88.38 210 TYR A O 1
ATOM 1671 N N . SER A 1 211 ? -20.275 10.943 31.547 1.00 86.12 211 SER A N 1
ATOM 1672 C CA . SER A 1 211 ? -20.270 10.390 32.908 1.00 86.12 211 SER A CA 1
ATOM 1673 C C . SER A 1 211 ? -21.618 9.773 33.297 1.00 86.12 211 SER A C 1
ATOM 1675 O O . SER A 1 211 ? -21.654 8.709 33.918 1.00 86.12 211 SER A O 1
ATOM 1677 N N . VAL A 1 212 ? -22.732 10.410 32.917 1.00 88.06 212 VAL A N 1
ATOM 1678 C CA . VAL A 1 212 ? -24.087 9.869 33.124 1.00 88.06 212 VAL A CA 1
ATOM 1679 C C . VAL A 1 212 ? -24.285 8.574 32.335 1.00 88.06 212 VAL A C 1
ATOM 1681 O O . VAL A 1 212 ? -24.770 7.589 32.893 1.00 88.06 212 VAL A O 1
ATOM 1684 N N . MET A 1 213 ? -23.858 8.545 31.070 1.00 90.00 213 MET A N 1
ATOM 1685 C CA . MET A 1 213 ? -23.922 7.344 30.233 1.00 90.00 213 MET A CA 1
ATOM 1686 C C . MET A 1 213 ? -23.144 6.179 30.864 1.00 90.00 213 MET A C 1
ATOM 1688 O O . MET A 1 213 ? -23.686 5.081 30.986 1.00 90.00 213 MET A O 1
ATOM 1692 N N . VAL A 1 214 ? -21.901 6.406 31.305 1.00 84.50 214 VAL A N 1
ATOM 1693 C CA . VAL A 1 214 ? -21.069 5.359 31.924 1.00 84.50 214 VAL A CA 1
ATOM 1694 C C . VAL A 1 214 ? -21.718 4.805 33.194 1.00 84.50 214 VAL A C 1
ATOM 1696 O O . VAL A 1 214 ? -21.768 3.588 33.360 1.00 84.50 214 VAL A O 1
ATOM 1699 N N . LYS A 1 215 ? -22.274 5.664 34.061 1.00 84.19 215 LYS A N 1
ATOM 1700 C CA . LYS A 1 215 ? -22.995 5.218 35.268 1.00 84.19 215 LYS A CA 1
ATOM 1701 C C . LYS A 1 215 ? -24.179 4.311 34.926 1.00 84.19 215 LYS A C 1
ATOM 1703 O O . LYS A 1 215 ? -24.297 3.234 35.502 1.00 84.19 215 LYS A O 1
ATOM 1708 N N . GLY A 1 216 ? -24.996 4.697 33.943 1.00 81.56 216 GLY A N 1
ATOM 1709 C CA . GLY A 1 216 ? -26.136 3.886 33.504 1.00 81.56 216 GLY A CA 1
ATOM 1710 C C . GLY A 1 216 ? -25.731 2.528 32.915 1.00 81.56 216 GLY A C 1
ATOM 1711 O O . GLY A 1 216 ? -26.424 1.533 33.123 1.00 81.56 216 GLY A O 1
ATOM 1712 N N . LEU A 1 217 ? -24.593 2.461 32.214 1.00 81.94 217 LEU A N 1
ATOM 1713 C CA . LEU A 1 217 ? -24.050 1.201 31.695 1.00 81.94 217 LEU A CA 1
ATOM 1714 C C . LEU A 1 217 ? -23.513 0.298 32.816 1.00 81.94 217 LEU A C 1
ATOM 1716 O O . LEU A 1 217 ? -23.765 -0.905 32.785 1.00 81.94 217 LEU A O 1
ATOM 1720 N N . ILE A 1 218 ? -22.839 0.869 33.823 1.00 80.56 218 ILE A N 1
ATOM 1721 C CA . ILE A 1 218 ? -22.355 0.126 34.998 1.00 80.56 218 ILE A CA 1
ATOM 1722 C C . ILE A 1 218 ? -23.512 -0.510 35.765 1.00 80.56 218 ILE A C 1
ATOM 1724 O O . ILE A 1 218 ? -23.460 -1.700 36.064 1.00 80.56 218 ILE A O 1
ATOM 1728 N N . GLU A 1 219 ? -24.571 0.248 36.043 1.00 80.50 219 GLU A N 1
ATOM 1729 C CA . GLU A 1 219 ? -25.720 -0.260 36.799 1.00 80.50 219 GLU A CA 1
ATOM 1730 C C . GLU A 1 219 ? -26.432 -1.414 36.079 1.00 80.50 219 GLU A C 1
ATOM 1732 O O . GLU A 1 219 ? -26.847 -2.382 36.725 1.00 80.50 219 GLU A O 1
ATOM 1737 N N . ARG A 1 220 ? -26.547 -1.326 34.746 1.00 75.25 220 ARG A N 1
ATOM 1738 C CA . ARG A 1 220 ? -27.298 -2.288 33.925 1.00 75.25 220 ARG A CA 1
ATOM 1739 C C . ARG A 1 220 ? -26.503 -3.533 33.542 1.00 75.25 220 ARG A C 1
ATOM 1741 O O . ARG A 1 220 ? -27.068 -4.620 33.590 1.00 75.25 220 ARG A O 1
ATOM 1748 N N . PHE A 1 221 ? -25.234 -3.396 33.157 1.00 73.62 221 PHE A N 1
ATOM 1749 C CA . PHE A 1 221 ? -24.486 -4.480 32.503 1.00 73.62 221 PHE A CA 1
ATOM 1750 C C . PHE A 1 221 ? -23.272 -4.978 33.291 1.00 73.62 221 PHE A C 1
ATOM 1752 O O . PHE A 1 221 ? -22.863 -6.125 33.106 1.00 73.62 221 PHE A O 1
ATOM 1759 N N . TYR A 1 222 ? -22.700 -4.171 34.189 1.00 71.31 222 TYR A N 1
ATOM 1760 C CA . TYR A 1 222 ? -21.467 -4.540 34.888 1.00 71.31 222 TYR A CA 1
ATOM 1761 C C . TYR A 1 222 ? -21.728 -5.054 36.316 1.00 71.31 222 TYR A C 1
ATOM 1763 O O . TYR A 1 222 ? -22.713 -4.684 36.976 1.00 71.31 222 TYR A O 1
ATOM 1771 N N . SER A 1 223 ? -20.873 -5.986 36.761 1.00 59.09 223 SER A N 1
ATOM 1772 C CA . SER A 1 223 ? -20.885 -6.567 38.115 1.00 59.09 223 SER A CA 1
ATOM 1773 C C . SER A 1 223 ? -19.754 -6.063 38.989 1.00 59.09 223 SER A C 1
ATOM 1775 O O . SER A 1 223 ? -18.676 -5.746 38.446 1.00 59.09 223 SER A O 1
#

Secondary structure (DSSP, 8-state):
---BTTB----TTHHHHHHH-SEEEEE--SEESS-EEEEETTEEEEEE--SEESS-SS-SS-SS-HHHHHHTT-EEEEE-SSEEEEEETTEEEEEEE-TT--IIIIIGGG-SSPPB-SSPPEEPPGGGGSSS---HHHHHH---GGGGEEEETTTTEEEEE-TT-EE-SHHHHHHHHHHHHHHHTT-SS-BEEEEE-TT-EE-HHHHHHHHHHHHHHHHHHB-

Sequence (223 aa):
MSRFGPRLAGAGGFINISQAAKKVVFVGTFTAGRLRLTVGNGKLRIVEEGAARKFVNEVEHRTCSGRYAVSRKQVALYVTERCVFRLAEDGLELIEIAPGVDLEKDILALMDFRPIMCEAPRLMDARIFHVEPMGLRDEMLCLPLEERFTYDQQQNLFFVNFEGYTVKSLADVERIRSLVEAKLGLLDHKMYAIVDYDNFAILPDVLDTYSVMVKGLIERFYS